Protein AF-A0AAD7W8L2-F1 (afdb_monomer)

Radius of gyration: 29.39 Å; Cα contacts (8 Å, |Δi|>4): 279; chains: 1; bounding box: 70×69×74 Å

InterPro domains:
  IPR029526 PiggyBac transposable element-derived protein [PF13843] (1-171)

Nearest PDB structures (foldseek):
  6x68-assembly1_C  TM=8.512E-01  e=1.683E-15  Trichoplusia ni

Mean predicted aligned error: 17.47 Å

Foldseek 3Di:
DDDDPADPPVRDGDPLPLLVVVCVVCPPPACEEAEDEQVNDDPVSQVVCVVRNYKYKYWHDPPPPPDDVVLVDQVPDDALDKDWDDDPQKIKIWHHPDRVDITIMIISVDHDQAFDPDPSRHTPSVVVSVVPVCPVVVLVVVLVVDFPDDDDPDVVVVVVSVCVSNVLVVVVVVVCVVCVVPPVPDPPSSVVSVVVVVCVVCLVVLLPDPDADPDPVRNVVSCVSNPDDDPPDPPDPDDDDDDDDDDDDDDDDDPPCPVVVVDDPPDDDDPDDPVVVVVVCCVPVPDPCPVPDDDDPVVDDDPDDDPDDDDPDQDDLVRLLVVLVPDDQPPQDDPVRDTSCCVNVPVVVSVVVSVVSVVVD

Structure (mmCIF, N/CA/C/O backbone):
data_AF-A0AAD7W8L2-F1
#
_entry.id   AF-A0AAD7W8L2-F1
#
loop_
_atom_site.group_PDB
_atom_site.id
_atom_site.type_symbol
_atom_site.label_atom_id
_atom_site.label_alt_id
_atom_site.label_comp_id
_atom_site.label_asym_id
_atom_site.label_entity_id
_atom_site.label_seq_id
_atom_site.pdbx_PDB_ins_code
_atom_site.Cartn_x
_atom_site.Cartn_y
_atom_site.Cartn_z
_atom_site.occupancy
_atom_site.B_iso_or_equiv
_atom_site.auth_seq_id
_atom_site.auth_comp_id
_atom_site.auth_asym_id
_atom_site.auth_atom_id
_atom_site.pdbx_PDB_model_num
ATOM 1 N N . MET A 1 1 ? -4.241 3.412 -12.840 1.00 67.12 1 MET A N 1
ATOM 2 C CA . MET A 1 1 ? -3.432 4.119 -11.816 1.00 67.12 1 MET A CA 1
ATOM 3 C C . MET A 1 1 ? -3.965 5.536 -11.702 1.00 67.12 1 MET A C 1
ATOM 5 O O . MET A 1 1 ? -3.971 6.228 -12.710 1.00 67.12 1 MET A O 1
ATOM 9 N N . GLN A 1 2 ? -4.425 5.957 -10.523 1.00 80.19 2 GLN A N 1
ATOM 10 C CA . GLN A 1 2 ? -4.861 7.337 -10.293 1.00 80.19 2 GLN A CA 1
ATOM 11 C C . GLN A 1 2 ? -3.704 8.140 -9.683 1.00 80.19 2 GLN A C 1
ATOM 13 O O . GLN A 1 2 ? -3.167 7.761 -8.644 1.00 80.19 2 GLN A O 1
ATOM 18 N N . VAL A 1 3 ? -3.283 9.222 -10.343 1.00 84.88 3 VAL A N 1
ATOM 19 C CA . VAL A 1 3 ? -2.187 10.081 -9.870 1.00 84.88 3 VAL A CA 1
ATOM 20 C C . VAL A 1 3 ? -2.769 11.189 -9.000 1.00 84.88 3 VAL A C 1
ATOM 22 O O . VAL A 1 3 ? -3.658 11.917 -9.434 1.00 84.88 3 VAL A O 1
ATOM 25 N N . TYR A 1 4 ? -2.257 11.342 -7.779 1.00 85.44 4 TYR A N 1
ATOM 26 C CA . TYR A 1 4 ? -2.614 12.482 -6.941 1.00 85.44 4 TYR A CA 1
ATOM 27 C C . TYR A 1 4 ? -1.916 13.750 -7.450 1.00 85.44 4 TYR A C 1
ATOM 29 O O . TYR A 1 4 ? -0.696 13.874 -7.355 1.00 85.44 4 TYR A O 1
ATOM 37 N N . THR A 1 5 ? -2.695 14.692 -7.980 1.00 83.88 5 THR A N 1
ATOM 38 C CA . THR A 1 5 ? -2.210 15.950 -8.576 1.00 83.88 5 THR A CA 1
ATOM 39 C C . THR A 1 5 ? -2.208 17.132 -7.602 1.00 83.88 5 THR A C 1
ATOM 41 O O . THR A 1 5 ? -1.835 18.244 -7.969 1.00 83.88 5 THR A O 1
ATOM 44 N N . GLY A 1 6 ? -2.583 16.915 -6.338 1.00 82.38 6 GLY A N 1
ATOM 45 C CA . GLY A 1 6 ? -2.687 17.982 -5.349 1.00 82.38 6 GLY A CA 1
ATOM 46 C C . GLY A 1 6 ? -4.067 18.629 -5.362 1.00 82.38 6 GLY A C 1
ATOM 47 O O . GLY A 1 6 ? -5.047 18.004 -4.963 1.00 82.38 6 GLY A O 1
ATOM 48 N N . LYS A 1 7 ? -4.139 19.905 -5.756 1.00 77.25 7 LYS A N 1
ATOM 49 C CA . LYS A 1 7 ? -5.403 20.648 -5.759 1.00 77.25 7 LYS A CA 1
ATOM 50 C C . LYS A 1 7 ? -6.171 20.394 -7.062 1.00 77.25 7 LYS A C 1
ATOM 52 O O . LYS A 1 7 ? -5.569 20.544 -8.125 1.00 77.25 7 LYS A O 1
ATOM 57 N N . PRO A 1 8 ? -7.472 20.066 -6.998 1.00 69.00 8 PRO A N 1
ATOM 58 C CA . PRO A 1 8 ? -8.317 20.031 -8.183 1.00 69.00 8 PRO A CA 1
ATOM 59 C C . PRO A 1 8 ? -8.395 21.416 -8.838 1.00 69.00 8 PRO A C 1
ATOM 61 O O . PRO A 1 8 ? -8.180 22.443 -8.187 1.00 69.00 8 PRO A O 1
ATOM 64 N N . THR A 1 9 ? -8.741 21.445 -10.126 1.00 64.19 9 THR A N 1
ATOM 65 C CA . THR A 1 9 ? -8.853 22.665 -10.946 1.00 64.19 9 THR A CA 1
ATOM 66 C C . THR A 1 9 ? -9.815 23.699 -10.344 1.00 64.19 9 THR A C 1
ATOM 68 O O . THR A 1 9 ? -9.655 24.894 -10.560 1.00 64.19 9 THR A O 1
ATOM 71 N N . SER A 1 10 ? -10.761 23.253 -9.511 1.00 69.19 10 SER A N 1
ATOM 72 C CA . SER A 1 10 ? -11.701 24.080 -8.743 1.00 69.19 10 SER A CA 1
ATOM 73 C C . SER A 1 10 ? -11.085 24.824 -7.541 1.00 69.19 10 SER A C 1
ATOM 75 O O . SER A 1 10 ? -11.791 25.535 -6.832 1.00 69.19 10 SER A O 1
ATOM 77 N N . GLY A 1 11 ? -9.780 24.684 -7.275 1.00 64.12 11 GLY A N 1
ATOM 78 C CA . GLY A 1 11 ? -9.010 25.538 -6.355 1.00 64.12 11 GLY A CA 1
ATOM 79 C C . GLY A 1 11 ? -9.118 25.219 -4.854 1.00 64.12 11 GLY A C 1
ATOM 80 O O . GLY A 1 11 ? -8.265 25.664 -4.074 1.00 64.12 11 GLY A O 1
ATOM 81 N N . GLY A 1 12 ? -10.102 24.418 -4.432 1.00 69.88 12 GLY A N 1
ATOM 82 C CA . GLY A 1 12 ? -10.307 24.007 -3.036 1.00 69.88 12 GLY A CA 1
ATOM 83 C C . GLY A 1 12 ? -9.623 22.678 -2.663 1.00 69.88 12 GLY A C 1
ATOM 84 O O . GLY A 1 12 ? -9.423 21.833 -3.532 1.00 69.88 12 GLY A O 1
ATOM 85 N N . PRO A 1 13 ? -9.261 22.443 -1.384 1.00 68.75 13 PRO A N 1
ATOM 86 C CA . PRO A 1 13 ? -8.868 21.115 -0.913 1.00 68.75 13 PRO A CA 1
ATOM 87 C C . PRO A 1 13 ? -10.013 20.115 -1.109 1.00 68.75 13 PRO A C 1
ATOM 89 O O . PRO A 1 13 ? -11.148 20.392 -0.721 1.00 68.75 13 PRO A O 1
ATOM 92 N N . GLU A 1 14 ? -9.711 18.949 -1.673 1.00 76.06 14 GLU A N 1
ATOM 93 C CA . GLU A 1 14 ? -10.697 17.884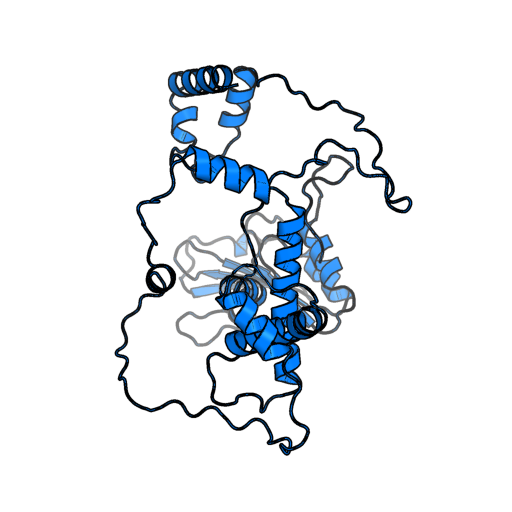 -1.847 1.00 76.06 14 GLU A CA 1
ATOM 94 C C . GLU A 1 14 ? -11.157 17.355 -0.477 1.00 76.06 14 GLU A C 1
ATOM 96 O O . GLU A 1 14 ? -10.354 16.870 0.326 1.00 76.06 14 GLU A O 1
ATOM 101 N N . LYS A 1 15 ? -12.460 17.455 -0.196 1.00 78.12 15 LYS A N 1
ATOM 102 C CA . LYS A 1 15 ? -13.071 16.834 0.986 1.00 78.12 15 LYS A CA 1
ATOM 103 C C . LYS A 1 15 ? -13.321 15.353 0.701 1.00 78.12 15 LYS A C 1
ATOM 105 O O . LYS A 1 15 ? -13.676 14.993 -0.412 1.00 78.12 15 LYS A O 1
ATOM 110 N N . ASN A 1 16 ? -13.148 14.502 1.712 1.00 81.50 16 ASN A N 1
ATOM 111 C CA . ASN A 1 16 ? -13.397 13.054 1.627 1.00 81.50 16 ASN A CA 1
ATOM 112 C C . ASN A 1 16 ? -12.582 12.305 0.555 1.00 81.50 16 ASN A C 1
ATOM 114 O O . ASN A 1 16 ? -12.963 11.214 0.135 1.00 81.50 16 ASN A O 1
ATOM 118 N N . GLN A 1 17 ? -11.411 12.835 0.184 1.00 86.88 17 GLN A N 1
ATOM 119 C CA . GLN A 1 17 ? -10.511 12.212 -0.789 1.00 86.88 17 GLN A CA 1
ATOM 120 C C . GLN A 1 17 ? -10.228 10.732 -0.485 1.00 86.88 17 GLN A C 1
ATOM 122 O O . GLN A 1 17 ? -10.271 9.901 -1.386 1.00 86.88 17 GLN A O 1
ATOM 127 N N . GLY A 1 18 ? -9.944 10.393 0.779 1.00 89.62 18 GLY A N 1
ATOM 128 C CA . GLY A 1 18 ? -9.641 9.015 1.171 1.00 89.62 18 GLY A CA 1
ATOM 129 C C . GLY A 1 18 ? -10.778 8.046 0.835 1.00 89.62 18 GLY A C 1
ATOM 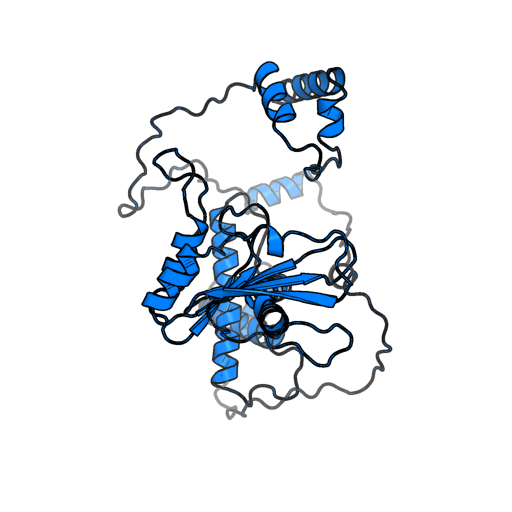130 O O . GLY A 1 18 ? -10.532 6.982 0.280 1.00 89.62 18 GLY A O 1
ATOM 131 N N . MET A 1 19 ? -12.023 8.451 1.091 1.00 92.12 19 MET A N 1
ATOM 132 C CA . MET A 1 19 ? -13.203 7.648 0.783 1.00 92.12 19 MET A CA 1
ATOM 133 C C . MET A 1 19 ? -13.402 7.491 -0.725 1.00 92.12 19 MET A C 1
ATOM 135 O O . MET A 1 19 ? -13.550 6.364 -1.187 1.00 92.12 19 MET A O 1
ATOM 139 N N . ARG A 1 20 ? -13.356 8.590 -1.496 1.00 92.75 20 ARG A N 1
ATOM 140 C CA . ARG A 1 20 ? -13.491 8.527 -2.961 1.00 92.75 20 ARG A CA 1
ATOM 141 C C . ARG A 1 20 ? -12.449 7.589 -3.564 1.00 92.75 20 ARG A C 1
ATOM 143 O O . ARG A 1 20 ? -12.805 6.683 -4.302 1.00 92.75 20 ARG A O 1
ATOM 150 N N . VAL A 1 21 ? -11.175 7.767 -3.204 1.00 93.19 21 VAL A N 1
ATOM 151 C CA . VAL A 1 21 ? -10.085 6.934 -3.730 1.00 93.19 21 VAL A CA 1
ATOM 152 C C . VAL A 1 21 ? -10.334 5.456 -3.445 1.00 93.19 21 VAL A C 1
ATOM 154 O O . VAL A 1 21 ? -10.161 4.647 -4.348 1.00 93.19 21 VAL A O 1
ATOM 157 N N . VAL A 1 22 ? -10.762 5.087 -2.231 1.00 95.12 22 VAL A N 1
ATOM 158 C CA . VAL A 1 22 ? -11.052 3.678 -1.918 1.00 95.12 22 VAL A CA 1
ATOM 159 C C . VAL A 1 22 ? -12.234 3.154 -2.735 1.00 95.12 22 VAL A C 1
ATOM 161 O O . VAL A 1 22 ? -12.167 2.036 -3.236 1.00 95.12 22 VAL A O 1
ATOM 164 N N . LEU A 1 23 ? -13.296 3.939 -2.912 1.00 95.06 23 LEU A N 1
ATOM 165 C CA . LEU A 1 23 ? -14.445 3.532 -3.726 1.00 95.06 23 LEU A CA 1
ATOM 166 C C . LEU A 1 23 ? -14.088 3.364 -5.209 1.00 95.06 23 LEU A C 1
ATOM 168 O O . LEU A 1 23 ? -14.610 2.446 -5.836 1.00 95.06 23 LEU A O 1
ATOM 172 N N . ASP A 1 24 ? -13.198 4.198 -5.743 1.00 94.19 24 ASP A N 1
ATOM 173 C CA . ASP A 1 24 ? -12.739 4.109 -7.132 1.00 94.19 24 ASP A CA 1
ATOM 174 C C . ASP A 1 24 ? -11.834 2.879 -7.331 1.00 94.19 24 ASP A C 1
ATOM 176 O O . ASP A 1 24 ? -12.034 2.089 -8.247 1.00 94.19 24 ASP A O 1
ATOM 180 N N . VAL A 1 25 ? -10.852 2.649 -6.446 1.00 93.75 25 VAL A N 1
ATOM 181 C CA . VAL A 1 25 ? -9.925 1.502 -6.588 1.00 93.75 25 VAL A CA 1
ATOM 182 C C . VAL A 1 25 ? -10.569 0.149 -6.274 1.00 93.75 25 VAL A C 1
ATOM 184 O O . VAL A 1 25 ? -9.983 -0.884 -6.588 1.00 93.75 25 VAL A O 1
ATOM 187 N N . THR A 1 26 ? -11.742 0.145 -5.639 1.00 95.19 26 THR A N 1
ATOM 188 C CA . THR A 1 26 ? -12.523 -1.070 -5.342 1.00 95.19 26 THR A CA 1
ATOM 189 C C . THR A 1 26 ? -13.681 -1.282 -6.313 1.00 95.19 26 THR A C 1
ATOM 191 O O . THR A 1 26 ? -14.468 -2.215 -6.141 1.00 95.19 26 THR A O 1
ATOM 194 N N . GLU A 1 27 ? -13.808 -0.435 -7.334 1.00 94.50 27 GLU A N 1
ATOM 195 C CA . GLU A 1 27 ? -14.825 -0.581 -8.366 1.00 94.50 27 GLU A CA 1
ATOM 196 C C . GLU A 1 27 ? -14.706 -1.946 -9.068 1.00 94.50 27 GLU A C 1
ATOM 198 O O . GLU A 1 27 ? -13.617 -2.416 -9.393 1.00 94.50 27 GLU A O 1
ATOM 203 N N . GLY A 1 28 ? -15.844 -2.623 -9.249 1.00 92.69 28 GLY A N 1
ATOM 204 C CA . GLY A 1 28 ? -15.912 -3.957 -9.854 1.00 92.69 28 GLY A CA 1
ATOM 205 C C . GLY A 1 28 ? -15.571 -5.132 -8.925 1.00 92.69 28 GLY A C 1
ATOM 206 O O . GLY A 1 28 ? -15.877 -6.271 -9.276 1.00 92.69 28 GLY A O 1
ATOM 207 N N . LEU A 1 29 ? -15.015 -4.899 -7.731 1.00 93.25 29 LEU A N 1
ATOM 208 C CA . LEU A 1 29 ? -14.735 -5.968 -6.763 1.00 93.25 29 LEU A CA 1
ATOM 209 C C . LEU A 1 29 ? -15.999 -6.376 -5.988 1.00 93.25 29 LEU A C 1
ATOM 211 O O . LEU A 1 29 ? -16.864 -5.550 -5.700 1.00 93.25 29 LEU A O 1
ATOM 215 N N . ARG A 1 30 ? -16.112 -7.662 -5.630 1.00 91.44 30 ARG A N 1
ATOM 216 C CA . ARG A 1 30 ? -17.208 -8.215 -4.805 1.00 91.44 30 ARG A CA 1
ATOM 217 C C . ARG A 1 30 ? -16.690 -9.336 -3.912 1.00 91.44 30 ARG A C 1
ATOM 219 O O . ARG A 1 30 ? -15.877 -10.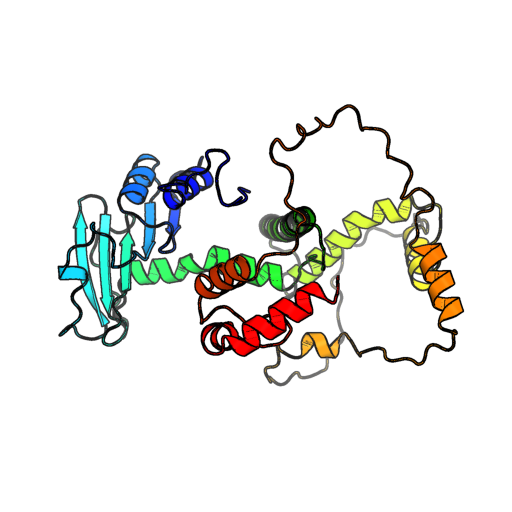130 -4.369 1.00 91.44 30 ARG A O 1
ATOM 226 N N . GLY A 1 31 ? -17.147 -9.420 -2.664 1.00 91.56 31 GLY A N 1
ATOM 227 C CA . GLY A 1 31 ? -16.773 -10.503 -1.741 1.00 91.56 31 GLY A CA 1
ATOM 228 C C . GLY A 1 31 ? -15.333 -10.433 -1.220 1.00 91.56 31 GLY A C 1
ATOM 229 O O . GLY A 1 31 ? -14.790 -11.444 -0.796 1.00 91.56 31 GLY A O 1
ATOM 230 N N . HIS A 1 32 ? -14.702 -9.259 -1.281 1.00 95.12 32 HIS A N 1
ATOM 231 C CA . HIS A 1 32 ? -13.332 -9.043 -0.809 1.00 95.12 32 HIS A CA 1
ATOM 232 C C . HIS A 1 32 ? -13.325 -8.225 0.490 1.00 95.12 32 HIS A C 1
ATOM 234 O O . HIS A 1 32 ? -14.255 -7.462 0.756 1.00 95.12 32 HIS A O 1
ATOM 240 N N . ASN A 1 33 ? -12.244 -8.344 1.262 1.00 96.44 33 ASN A N 1
ATOM 241 C CA . ASN A 1 33 ? -11.944 -7.462 2.388 1.00 96.44 33 ASN A CA 1
ATOM 242 C C . ASN A 1 33 ? -10.852 -6.457 1.997 1.00 96.44 33 ASN A C 1
ATOM 244 O O . ASN A 1 33 ? -9.850 -6.825 1.382 1.00 96.44 33 ASN A O 1
ATOM 248 N N . VAL A 1 34 ? -11.013 -5.199 2.398 1.00 96.62 34 VAL A N 1
ATOM 249 C CA . VAL A 1 34 ? -10.059 -4.120 2.126 1.00 96.62 34 VAL A CA 1
ATOM 250 C C . VAL A 1 34 ? -9.362 -3.717 3.419 1.00 96.62 34 VAL A C 1
ATOM 252 O O . VAL A 1 34 ? -9.999 -3.330 4.396 1.00 96.62 34 VAL A O 1
ATOM 255 N N . THR A 1 35 ? -8.029 -3.773 3.425 1.00 97.56 35 THR A N 1
ATOM 256 C CA . THR A 1 35 ? -7.229 -3.298 4.561 1.00 97.56 35 THR A CA 1
ATOM 257 C C . THR A 1 35 ? -6.760 -1.864 4.328 1.00 97.56 35 THR A C 1
ATOM 259 O O . THR A 1 35 ? -6.022 -1.600 3.380 1.00 97.56 35 THR A O 1
ATOM 262 N N . CYS A 1 36 ? -7.166 -0.944 5.202 1.00 95.44 36 CYS A N 1
ATOM 263 C CA . CYS A 1 36 ? -6.935 0.494 5.067 1.00 95.44 36 CYS A CA 1
ATOM 264 C C . CYS A 1 36 ? -6.014 1.047 6.164 1.00 95.44 36 CYS A C 1
ATOM 266 O O . CYS A 1 36 ? -6.128 0.699 7.342 1.00 95.44 36 CYS A O 1
ATOM 268 N N . ASP A 1 37 ? -5.144 1.990 5.798 1.00 93.81 37 ASP A N 1
ATOM 269 C CA . ASP A 1 37 ? -4.468 2.844 6.781 1.00 93.81 37 ASP A CA 1
ATOM 270 C C . ASP A 1 37 ? -5.394 3.982 7.259 1.00 93.81 37 ASP A C 1
ATOM 272 O O . ASP A 1 37 ? -6.383 4.337 6.615 1.00 93.81 37 ASP A O 1
ATOM 276 N N . ASN A 1 38 ? -5.025 4.611 8.371 1.00 93.31 38 ASN A N 1
ATOM 277 C CA . ASN A 1 38 ? -5.756 5.662 9.075 1.00 93.31 38 ASN A CA 1
ATOM 278 C C . ASN A 1 38 ? -6.190 6.871 8.237 1.00 93.31 38 ASN A C 1
ATOM 280 O O . ASN A 1 38 ? -7.077 7.610 8.663 1.00 93.31 38 ASN A O 1
ATOM 284 N N . PHE A 1 39 ? -5.534 7.135 7.104 1.00 91.12 39 PHE A N 1
ATOM 285 C CA . PHE A 1 39 ? -5.925 8.222 6.210 1.00 91.12 39 PHE A CA 1
ATOM 286 C C . PHE A 1 39 ? -7.228 7.903 5.466 1.00 91.12 39 PHE A C 1
ATOM 288 O O . PHE A 1 39 ? -8.005 8.812 5.182 1.00 91.12 39 PHE A O 1
ATOM 295 N N . PHE A 1 40 ? -7.466 6.624 5.182 1.00 93.75 40 PHE A N 1
ATOM 296 C CA . PHE A 1 40 ? -8.599 6.153 4.393 1.00 93.75 40 PHE A CA 1
ATOM 297 C C . PHE A 1 40 ? -9.766 5.692 5.269 1.00 93.75 40 PHE A C 1
ATOM 299 O O . PHE A 1 40 ? -10.916 5.859 4.884 1.00 93.75 40 PHE A O 1
ATOM 306 N N . THR A 1 41 ? -9.491 5.153 6.459 1.00 94.88 41 THR A N 1
ATOM 307 C CA . THR A 1 41 ? -10.519 4.558 7.322 1.00 94.88 41 THR A CA 1
ATOM 308 C C . THR A 1 41 ? -11.507 5.591 7.891 1.00 94.88 41 THR A C 1
ATOM 310 O O . THR A 1 41 ? -11.125 6.518 8.616 1.00 94.88 41 THR A O 1
ATOM 313 N N . SER A 1 42 ? -12.801 5.382 7.641 1.00 94.12 42 SER A N 1
ATOM 314 C CA . SER A 1 42 ? -13.929 6.053 8.306 1.00 94.12 42 SER A CA 1
ATOM 315 C C . SER A 1 42 ? -15.113 5.095 8.455 1.00 94.12 42 SER A C 1
ATOM 317 O O . SER A 1 42 ? -15.186 4.098 7.732 1.00 94.12 42 SER A O 1
ATOM 319 N N . TYR A 1 43 ? -16.047 5.388 9.368 1.00 94.00 43 TYR A N 1
ATOM 320 C CA . TYR A 1 43 ? -17.273 4.595 9.492 1.00 94.00 43 TYR A CA 1
ATOM 321 C C . TYR A 1 43 ? -18.098 4.646 8.203 1.00 94.00 43 TYR A C 1
ATOM 323 O O . TYR A 1 43 ? -18.486 3.607 7.674 1.00 94.00 43 TYR A O 1
ATOM 331 N N . GLU A 1 44 ? -18.280 5.847 7.645 1.00 93.94 44 GLU A N 1
ATOM 332 C CA . GLU A 1 44 ? -19.027 6.064 6.402 1.00 93.94 44 GLU A CA 1
ATOM 333 C C . GLU A 1 44 ? -18.476 5.232 5.233 1.00 93.94 44 GLU A C 1
ATOM 335 O O . GLU A 1 44 ? -19.245 4.593 4.515 1.00 93.94 44 GLU A O 1
ATOM 340 N N . LEU A 1 45 ? -17.147 5.173 5.071 1.00 95.69 45 LEU A N 1
ATOM 341 C CA . LEU A 1 45 ? -16.523 4.342 4.041 1.00 95.69 45 LEU A CA 1
ATOM 342 C C . LEU A 1 45 ? -16.855 2.859 4.250 1.00 95.69 45 LEU A C 1
ATOM 344 O O . LEU A 1 45 ? -17.209 2.178 3.290 1.00 95.69 45 LEU A O 1
ATOM 348 N N . GLY A 1 46 ? -16.789 2.367 5.491 1.00 96.06 46 GLY A N 1
ATOM 349 C CA . GLY A 1 46 ? -17.154 0.987 5.819 1.00 96.06 46 GLY A CA 1
ATOM 350 C C . GLY A 1 46 ? -18.589 0.651 5.410 1.00 96.06 46 GLY A C 1
ATOM 351 O O . GLY A 1 46 ? -18.821 -0.372 4.770 1.00 96.06 46 GLY A O 1
ATOM 352 N N . GLN A 1 47 ? -19.538 1.548 5.687 1.00 96.50 47 GLN A N 1
ATOM 353 C CA . GLN A 1 47 ? -20.945 1.372 5.310 1.00 96.50 47 GLN A CA 1
ATOM 354 C C . GLN A 1 47 ? -21.150 1.363 3.787 1.00 96.50 47 GLN A C 1
ATOM 356 O O . GLN A 1 47 ? -21.927 0.570 3.258 1.00 96.50 47 GLN A O 1
ATOM 361 N N . GLN A 1 48 ? -20.436 2.218 3.054 1.00 96.38 48 GLN A N 1
ATOM 362 C CA . GLN A 1 48 ? -20.527 2.266 1.590 1.00 96.38 48 GLN A CA 1
ATOM 363 C C . GLN A 1 48 ? -19.898 1.035 0.926 1.00 96.38 48 GLN A C 1
ATOM 365 O O . GLN A 1 48 ? -20.420 0.546 -0.075 1.00 96.38 48 GLN A O 1
ATOM 370 N N . LEU A 1 49 ? -18.823 0.490 1.500 1.00 97.38 49 LEU A N 1
ATOM 371 C CA . LEU A 1 49 ? -18.229 -0.767 1.042 1.00 97.38 49 LEU A CA 1
ATOM 372 C C . LEU A 1 49 ? -19.151 -1.964 1.312 1.00 97.38 49 LEU A C 1
ATOM 374 O O . LEU A 1 49 ? -19.316 -2.804 0.427 1.00 97.38 49 LEU A O 1
ATOM 378 N N . LEU A 1 50 ? -19.843 -1.999 2.456 1.00 96.44 50 LEU A N 1
ATOM 379 C CA . LEU A 1 50 ? -20.818 -3.055 2.756 1.00 96.44 50 LEU A CA 1
ATOM 380 C C . LEU A 1 50 ? -21.953 -3.113 1.726 1.00 96.44 50 LEU A C 1
ATOM 382 O O . LEU A 1 50 ? -22.310 -4.201 1.276 1.00 96.44 50 LEU A O 1
ATOM 386 N N . LYS A 1 51 ? -22.453 -1.959 1.257 1.00 95.44 51 LYS A N 1
ATOM 387 C CA . LYS A 1 51 ? -23.435 -1.896 0.152 1.00 95.44 51 LYS A CA 1
ATOM 388 C C . LYS A 1 51 ? -22.924 -2.553 -1.136 1.00 95.44 51 LYS A C 1
ATOM 390 O O . LYS A 1 51 ? -23.717 -3.043 -1.935 1.00 95.44 51 LYS A O 1
ATOM 395 N N . ARG A 1 52 ? -21.603 -2.595 -1.334 1.00 95.50 52 ARG A N 1
ATOM 396 C CA . ARG A 1 52 ? -20.928 -3.247 -2.469 1.00 95.50 52 ARG A CA 1
ATOM 397 C C . ARG A 1 52 ? -20.515 -4.696 -2.177 1.00 95.50 52 ARG A C 1
ATOM 399 O O . ARG A 1 52 ? -19.825 -5.299 -2.994 1.00 95.50 52 ARG A O 1
ATOM 406 N N . LYS A 1 53 ? -20.937 -5.273 -1.043 1.00 95.81 53 LYS A N 1
ATOM 407 C CA . LYS A 1 53 ? -20.499 -6.593 -0.550 1.00 95.81 53 LYS A CA 1
ATOM 408 C C . LYS A 1 53 ? -18.975 -6.672 -0.382 1.00 95.81 53 LYS A C 1
ATOM 410 O O . LYS A 1 53 ? -18.357 -7.681 -0.719 1.00 95.81 53 LYS A O 1
ATOM 415 N N . ILE A 1 54 ? -18.375 -5.582 0.093 1.00 97.62 54 ILE A N 1
ATOM 416 C CA . ILE A 1 54 ? -16.955 -5.473 0.427 1.00 97.62 54 ILE A CA 1
ATOM 417 C C . ILE A 1 54 ? -16.850 -5.146 1.915 1.00 97.62 54 ILE A C 1
ATOM 419 O O . ILE A 1 54 ? -17.519 -4.241 2.412 1.00 97.62 54 ILE A O 1
ATOM 423 N N . THR A 1 55 ? -16.005 -5.873 2.634 1.00 97.69 55 THR A N 1
ATOM 424 C CA . THR A 1 55 ? -15.704 -5.575 4.037 1.00 97.69 55 THR A CA 1
ATOM 425 C C . THR A 1 55 ? -14.429 -4.747 4.146 1.00 97.69 55 THR A C 1
ATOM 427 O O . THR A 1 55 ? -13.658 -4.618 3.193 1.00 97.69 55 THR A O 1
ATOM 430 N N . MET A 1 56 ? -14.219 -4.117 5.298 1.00 97.62 56 MET A N 1
ATOM 431 C CA . MET A 1 56 ? -13.045 -3.294 5.554 1.00 97.62 56 MET A CA 1
ATOM 432 C C . MET A 1 56 ? -12.476 -3.577 6.941 1.00 97.62 56 MET A C 1
ATOM 434 O O . MET A 1 56 ? -13.216 -3.793 7.902 1.00 97.62 56 MET A O 1
ATOM 438 N N . VAL A 1 57 ? -11.153 -3.500 7.057 1.00 98.12 57 VAL A N 1
ATOM 439 C CA . VAL A 1 57 ? -10.419 -3.442 8.325 1.00 98.12 57 VAL A CA 1
ATOM 440 C C . VAL A 1 57 ? -9.418 -2.299 8.234 1.00 98.12 57 VAL A C 1
ATOM 442 O O . VAL A 1 57 ? -8.660 -2.210 7.272 1.00 98.12 57 VAL A O 1
ATOM 445 N N . GLY A 1 58 ? -9.354 -1.420 9.226 1.00 97.50 58 GLY A N 1
ATOM 446 C CA . GLY A 1 58 ? -8.359 -0.355 9.194 1.00 97.50 58 GLY A CA 1
ATOM 447 C C . GLY A 1 58 ? -8.129 0.323 10.525 1.00 97.50 58 GLY A C 1
ATOM 448 O O . GLY A 1 58 ? -8.959 0.275 11.431 1.00 97.50 58 GLY A O 1
ATOM 449 N N . THR A 1 59 ? -6.980 0.982 10.647 1.00 96.81 59 THR A N 1
ATOM 450 C CA . THR A 1 59 ? -6.697 1.820 11.819 1.00 96.81 59 THR A CA 1
ATOM 451 C C . THR A 1 59 ? -7.527 3.095 11.765 1.00 96.81 59 THR A C 1
ATOM 453 O O . THR A 1 59 ? -7.743 3.645 10.689 1.00 96.81 59 THR A O 1
ATOM 456 N N . VAL A 1 60 ? -7.986 3.590 12.914 1.00 95.38 60 VAL A N 1
ATOM 457 C CA . VAL A 1 60 ? -8.766 4.834 13.010 1.00 95.38 60 VAL A CA 1
ATOM 458 C C . VAL A 1 60 ? -7.980 5.884 13.782 1.00 95.38 60 VAL A C 1
ATOM 460 O O . VAL A 1 60 ? -7.346 5.604 14.804 1.00 95.38 60 VAL A O 1
ATOM 463 N N . ARG A 1 61 ? -8.024 7.133 13.311 1.00 92.88 61 ARG A N 1
ATOM 464 C CA . ARG A 1 61 ? -7.440 8.257 14.049 1.00 92.88 61 ARG A CA 1
ATOM 465 C C . ARG A 1 61 ? -8.279 8.572 15.287 1.00 92.88 61 ARG A C 1
ATOM 467 O O . ARG A 1 61 ? -9.487 8.742 15.198 1.00 92.88 61 ARG A O 1
ATOM 474 N N . LYS A 1 62 ? -7.619 8.743 16.433 1.00 91.50 62 LYS A N 1
ATOM 475 C CA . LYS A 1 62 ? -8.267 8.996 17.737 1.00 91.50 62 LYS A CA 1
ATOM 476 C C . LYS A 1 62 ? -9.087 10.284 17.812 1.00 91.50 62 LYS A C 1
ATOM 478 O O . LYS A 1 62 ? -9.904 10.420 18.705 1.00 91.50 62 LYS A O 1
ATOM 483 N N . ASN A 1 63 ? -8.840 11.235 16.915 1.00 90.00 63 ASN A N 1
ATOM 484 C CA . ASN A 1 63 ? -9.558 12.506 16.858 1.00 90.00 63 ASN A CA 1
ATOM 485 C C . ASN A 1 63 ? -10.852 12.431 16.031 1.00 90.00 63 ASN A C 1
ATOM 487 O O . ASN A 1 63 ? -11.435 13.470 15.731 1.00 90.00 63 ASN A O 1
ATOM 491 N N . LYS A 1 64 ? -11.267 11.235 15.599 1.00 87.62 64 LYS A N 1
ATOM 492 C CA . LYS A 1 64 ? -12.535 11.044 14.902 1.00 87.62 64 LYS A CA 1
ATOM 493 C C . LYS A 1 64 ? -13.697 11.212 15.891 1.00 87.62 64 LYS A C 1
ATOM 495 O O . LYS A 1 64 ? -13.707 10.504 16.895 1.00 87.62 64 LYS A O 1
ATOM 500 N N . PRO A 1 65 ? -14.668 12.103 15.610 1.00 86.00 65 PRO A N 1
ATOM 501 C CA . PRO A 1 65 ? -15.788 12.370 16.519 1.00 86.00 65 PRO A CA 1
ATOM 502 C C . PRO A 1 65 ? -16.716 11.158 16.678 1.00 86.00 65 PRO A C 1
ATOM 504 O O . PRO A 1 65 ? -17.428 11.044 17.663 1.00 86.00 65 PRO A O 1
ATOM 507 N N . GLU A 1 66 ? -16.664 10.239 15.716 1.00 85.81 66 GLU A N 1
ATOM 508 C CA . GLU A 1 66 ? -17.422 8.988 15.658 1.00 85.81 66 GLU A CA 1
ATOM 509 C C . GLU A 1 66 ? -16.994 7.977 16.745 1.00 85.81 66 GLU A C 1
ATOM 511 O O . GLU A 1 66 ? -17.688 6.993 16.979 1.00 85.81 66 GLU A O 1
ATOM 516 N N . LEU A 1 67 ? -15.833 8.175 17.386 1.00 91.75 67 LEU A N 1
ATOM 517 C CA . LEU A 1 67 ? -15.288 7.226 18.356 1.00 91.75 67 LEU A CA 1
ATOM 518 C C . LEU A 1 67 ? -15.839 7.474 19.770 1.00 91.75 67 LEU A C 1
ATOM 520 O O . LEU A 1 67 ? -15.642 8.565 20.312 1.00 91.75 67 LEU A O 1
ATOM 524 N N . PRO A 1 68 ? -16.411 6.450 20.433 1.00 92.62 68 PRO A N 1
ATOM 525 C CA . PRO A 1 68 ? -16.804 6.549 21.833 1.00 92.62 68 PRO A CA 1
ATOM 526 C C . PRO A 1 68 ? -15.613 6.927 22.736 1.00 92.62 68 PRO A C 1
ATOM 528 O O . PRO A 1 68 ? -14.581 6.243 22.696 1.00 92.62 68 PRO A O 1
ATOM 531 N N . PRO A 1 69 ? -15.738 7.940 23.620 1.00 92.38 69 PRO A N 1
ATOM 532 C CA . PRO A 1 69 ? -14.666 8.328 24.543 1.00 92.38 69 PRO A CA 1
ATOM 533 C C . PRO A 1 69 ? -14.160 7.171 25.420 1.00 92.38 69 PRO A C 1
ATOM 535 O O . PRO A 1 69 ? -12.969 7.093 25.729 1.00 92.38 69 PRO A O 1
ATOM 538 N N . ALA A 1 70 ? -15.039 6.216 25.746 1.00 92.00 70 ALA A N 1
ATOM 539 C CA . ALA A 1 70 ? -14.712 5.010 26.506 1.00 92.00 70 ALA A CA 1
ATOM 540 C C . ALA A 1 70 ? -13.643 4.120 25.836 1.00 92.00 70 ALA A C 1
ATOM 542 O O . ALA A 1 70 ? -12.872 3.457 26.540 1.00 92.00 70 ALA A O 1
ATOM 543 N N . LEU A 1 71 ? -13.560 4.132 24.496 1.00 92.75 71 LEU A N 1
ATOM 544 C CA . LEU A 1 71 ? -12.512 3.443 23.733 1.00 92.75 71 LEU A CA 1
ATOM 545 C C . LEU A 1 71 ? -11.196 4.226 23.713 1.00 92.75 71 LEU A C 1
ATOM 547 O O . LEU A 1 71 ? -10.137 3.648 23.485 1.00 92.75 71 LEU A O 1
ATOM 551 N N . LEU A 1 72 ? -11.229 5.540 23.935 1.00 92.00 72 LEU A N 1
ATOM 552 C CA . LEU A 1 72 ? -10.035 6.385 23.919 1.00 92.00 72 LEU A CA 1
ATOM 553 C C . LEU A 1 72 ? -9.340 6.427 25.282 1.00 92.00 72 LEU A C 1
ATOM 555 O O . LEU A 1 72 ? -8.112 6.550 25.329 1.00 92.00 72 LEU A O 1
ATOM 559 N N . ALA A 1 73 ? -10.107 6.273 26.364 1.00 89.50 73 ALA A N 1
ATOM 560 C CA . ALA A 1 73 ? -9.608 6.227 27.732 1.00 89.50 73 ALA A CA 1
ATOM 561 C C . ALA A 1 73 ? -8.540 5.130 27.913 1.00 89.50 73 ALA A C 1
ATOM 563 O O . ALA A 1 73 ? -8.781 3.947 27.655 1.00 89.50 73 ALA A O 1
ATOM 564 N N . SER A 1 74 ? -7.343 5.542 28.348 1.00 86.75 74 SER A N 1
ATOM 565 C CA . SER A 1 74 ? -6.189 4.653 28.561 1.00 86.75 74 SER A CA 1
ATOM 566 C C . SER A 1 74 ? -5.498 4.812 29.913 1.00 86.75 74 SER A C 1
ATOM 568 O O . SER A 1 74 ? -4.625 4.008 30.227 1.00 86.75 74 SER A O 1
ATOM 570 N N . LYS A 1 75 ? -5.827 5.857 30.684 1.00 79.75 75 LYS A N 1
ATOM 571 C CA . LYS A 1 75 ? -5.390 5.959 32.081 1.00 79.75 75 LYS A CA 1
ATOM 572 C C . LYS A 1 75 ? -6.073 4.801 32.821 1.00 79.75 75 LYS A C 1
ATOM 574 O O . LYS A 1 75 ? -7.248 4.575 32.571 1.00 79.75 75 LYS A O 1
ATOM 579 N N . GLU A 1 76 ? -5.315 4.025 33.593 1.00 84.94 76 GLU A N 1
ATOM 580 C CA . GLU A 1 76 ? -5.778 2.850 34.373 1.00 84.94 76 GLU A CA 1
ATOM 581 C C . GLU A 1 76 ? -6.060 1.552 33.599 1.00 84.94 76 GLU A C 1
ATOM 583 O O . GLU A 1 76 ? -6.393 0.541 34.204 1.00 84.94 76 GLU A O 1
ATOM 588 N N . ARG A 1 77 ? -5.863 1.511 32.277 1.00 91.75 77 ARG A N 1
ATOM 589 C CA . ARG A 1 77 ? -5.977 0.245 31.538 1.00 91.75 77 ARG A CA 1
ATOM 590 C C . ARG A 1 77 ? -4.696 -0.576 31.611 1.00 91.75 77 ARG A C 1
ATOM 592 O O . ARG A 1 77 ? -3.609 -0.058 31.345 1.00 91.75 77 ARG A O 1
ATOM 599 N N . GLU A 1 78 ? -4.850 -1.871 31.868 1.00 93.00 78 GLU A N 1
ATOM 600 C CA . GLU A 1 78 ? -3.756 -2.838 31.808 1.00 93.00 78 GLU A CA 1
ATOM 601 C C . GLU A 1 78 ? -3.186 -2.962 30.389 1.00 93.00 78 GLU A C 1
ATOM 603 O O . GLU A 1 78 ? -3.890 -2.803 29.381 1.00 93.00 78 GLU A O 1
ATOM 608 N N . VAL A 1 79 ? -1.885 -3.244 30.306 1.00 95.25 79 VAL A N 1
ATOM 609 C CA . VAL A 1 79 ? -1.228 -3.579 29.038 1.00 95.25 79 VAL A CA 1
ATOM 610 C C . VAL A 1 79 ? -1.822 -4.889 28.517 1.00 95.25 79 VAL A C 1
ATOM 612 O O . VAL A 1 79 ? -2.167 -5.768 29.293 1.00 95.25 79 VAL A O 1
ATOM 615 N N . PHE A 1 80 ? -1.992 -4.980 27.201 1.00 96.25 80 PHE A N 1
ATOM 616 C CA . PHE A 1 80 ? -2.671 -6.071 26.496 1.00 96.25 80 PHE A CA 1
ATOM 617 C C . PHE A 1 80 ? -4.187 -6.177 26.742 1.00 96.25 80 PHE A C 1
ATOM 619 O O . PHE A 1 80 ? -4.842 -7.059 26.193 1.00 96.25 80 PHE A O 1
ATOM 626 N N . SER A 1 81 ? -4.789 -5.226 27.467 1.00 95.25 81 SER A N 1
ATOM 627 C CA . SER A 1 81 ? -6.250 -5.129 27.561 1.00 95.25 81 SER A CA 1
ATOM 628 C C . SER A 1 81 ? -6.884 -4.626 26.260 1.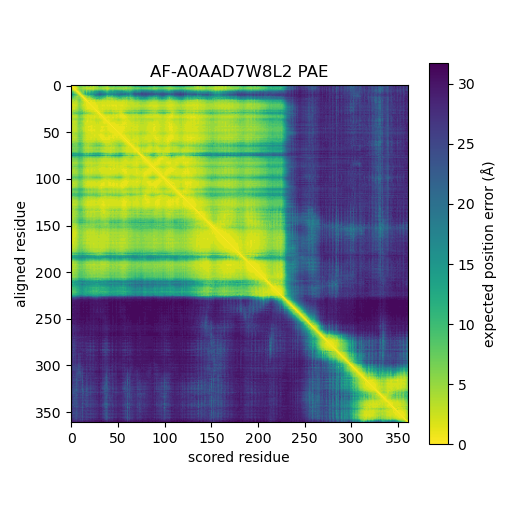00 95.25 81 SER A C 1
ATOM 630 O O . SER A 1 81 ? -6.348 -3.743 25.572 1.00 95.25 81 SER A O 1
ATOM 632 N N . SER A 1 82 ? -8.098 -5.104 25.980 1.00 96.44 82 SER A N 1
ATOM 633 C CA . SER A 1 82 ? -8.915 -4.711 24.827 1.00 96.44 82 SER A CA 1
ATOM 634 C C . SER A 1 82 ? -10.294 -4.219 25.269 1.00 96.44 82 SER A C 1
ATOM 636 O O . SER A 1 82 ? -10.841 -4.693 26.258 1.00 96.44 82 SER A O 1
ATOM 638 N N . LYS A 1 83 ? -10.856 -3.250 24.544 1.00 96.19 83 LYS A N 1
ATOM 639 C CA . LYS A 1 83 ? -12.257 -2.823 24.655 1.00 96.19 83 LYS A CA 1
ATOM 640 C C . LYS A 1 83 ? -12.882 -2.858 23.273 1.00 96.19 83 LYS A C 1
ATOM 642 O O . LYS A 1 83 ? -12.244 -2.403 22.322 1.00 96.19 83 LYS A O 1
ATOM 647 N N . PHE A 1 84 ? -14.113 -3.338 23.190 1.00 97.19 84 PHE A N 1
ATOM 648 C CA . PHE A 1 84 ? -14.855 -3.425 21.941 1.00 97.19 84 PHE A CA 1
ATOM 649 C C . PHE A 1 84 ? -16.094 -2.538 21.992 1.00 97.19 84 PHE A C 1
ATOM 651 O O . PHE A 1 84 ? -16.647 -2.288 23.063 1.00 97.19 84 PHE A O 1
ATOM 658 N N . ALA A 1 85 ? -16.507 -2.041 20.833 1.00 95.88 85 ALA A N 1
ATOM 659 C CA . ALA A 1 85 ? -17.814 -1.432 20.647 1.00 95.88 85 ALA A CA 1
ATOM 660 C C . ALA A 1 85 ? -18.413 -1.959 19.350 1.00 95.88 85 ALA A C 1
ATOM 662 O O . ALA A 1 85 ? -17.705 -2.092 18.350 1.00 95.88 85 ALA A O 1
ATOM 663 N N . PHE A 1 86 ? -19.711 -2.231 19.378 1.00 95.44 86 PHE A N 1
ATOM 664 C CA . PHE A 1 86 ? -20.407 -2.908 18.300 1.00 95.44 86 PHE A CA 1
ATOM 665 C C . PHE A 1 86 ? -21.556 -2.052 17.792 1.00 95.44 86 PHE A C 1
ATOM 667 O O . PHE A 1 86 ? -22.260 -1.383 18.545 1.00 95.44 86 PHE A O 1
ATOM 674 N N . THR A 1 87 ? -21.746 -2.119 16.488 1.00 93.81 87 THR A N 1
ATOM 675 C CA . THR A 1 87 ? -23.011 -1.848 15.813 1.00 93.81 87 THR A CA 1
ATOM 676 C C . THR A 1 87 ? -23.396 -3.131 15.067 1.00 93.81 87 THR A C 1
ATOM 678 O O . THR A 1 87 ? -22.527 -3.987 14.890 1.00 93.81 87 THR A O 1
ATOM 681 N N . PRO A 1 88 ? -24.623 -3.264 14.532 1.00 94.31 88 PRO A N 1
ATOM 682 C CA . PRO A 1 88 ? -25.022 -4.464 13.785 1.00 94.31 88 PRO A CA 1
ATOM 683 C C . PRO A 1 88 ? -24.123 -4.826 12.589 1.00 94.31 88 PRO A C 1
ATOM 685 O O . PRO A 1 88 ? -24.220 -5.921 12.053 1.00 94.31 88 PRO A O 1
ATOM 688 N N . THR A 1 89 ? -23.279 -3.898 12.131 1.00 95.19 89 THR A N 1
ATOM 689 C CA . THR A 1 89 ? -22.478 -4.038 10.903 1.00 95.19 89 THR A CA 1
ATOM 690 C C . THR A 1 89 ? -21.003 -3.683 11.085 1.00 95.19 89 THR A C 1
ATOM 692 O O . THR A 1 89 ? -20.234 -3.699 10.125 1.00 95.19 89 THR A O 1
ATOM 695 N N . THR A 1 90 ? -20.586 -3.238 12.270 1.00 96.56 90 THR A N 1
ATOM 696 C CA . THR A 1 90 ? -19.240 -2.686 12.477 1.00 96.56 90 THR A CA 1
ATOM 697 C C . THR A 1 90 ? -18.788 -2.895 13.905 1.00 96.56 90 THR A C 1
ATOM 699 O O . THR A 1 90 ? -19.493 -2.509 14.837 1.00 96.56 90 THR A O 1
ATOM 702 N N . THR A 1 91 ? -17.566 -3.389 14.041 1.00 97.69 91 THR A N 1
ATOM 703 C CA . THR A 1 91 ? -16.864 -3.587 15.301 1.00 97.69 91 THR A CA 1
ATOM 704 C C . THR A 1 91 ? -15.680 -2.636 15.388 1.00 97.69 91 THR A C 1
ATOM 706 O O . THR A 1 91 ? -14.834 -2.557 14.494 1.00 97.69 91 THR A O 1
ATOM 709 N N . LEU A 1 92 ? -15.604 -1.904 16.492 1.00 97.38 92 LEU A N 1
ATOM 710 C CA . LEU A 1 92 ? -14.442 -1.126 16.890 1.00 97.38 92 LEU A CA 1
ATOM 711 C C . LEU A 1 92 ? -13.685 -1.884 17.969 1.00 97.38 92 LEU A C 1
ATOM 713 O O . LEU A 1 92 ? -14.288 -2.391 18.911 1.00 97.38 92 LEU A O 1
ATOM 717 N N . VAL A 1 93 ? -12.359 -1.876 17.882 1.00 97.50 93 VAL A N 1
ATOM 718 C CA . VAL A 1 93 ? -11.495 -2.398 18.940 1.00 97.50 93 VAL A CA 1
ATOM 719 C C . VAL A 1 93 ? -10.472 -1.358 19.357 1.00 97.50 93 VAL A C 1
ATOM 721 O O . VAL A 1 93 ? -9.809 -0.736 18.528 1.00 97.50 93 VAL A O 1
ATOM 724 N N . SER A 1 94 ? -10.333 -1.179 20.665 1.00 97.25 94 SER A N 1
ATOM 725 C CA . SER A 1 94 ? -9.268 -0.414 21.296 1.00 97.25 94 SER A CA 1
ATOM 726 C C . SER A 1 94 ? -8.370 -1.354 22.085 1.00 97.25 94 SER A C 1
ATOM 728 O O . SER A 1 94 ? -8.777 -1.897 23.111 1.00 97.25 94 SER A O 1
ATOM 730 N N . TYR A 1 95 ? -7.125 -1.485 21.649 1.00 97.25 95 TYR A N 1
ATOM 731 C CA . TYR A 1 95 ? -6.127 -2.373 22.234 1.00 97.25 95 TYR A CA 1
ATOM 732 C C . TYR A 1 95 ? -4.935 -1.581 22.768 1.00 97.25 95 TYR A C 1
ATOM 734 O O . TYR A 1 95 ? -4.491 -0.608 22.147 1.00 97.25 95 TYR A O 1
ATOM 742 N N . LEU A 1 96 ? -4.404 -2.002 23.916 1.00 96.50 96 LEU A N 1
ATOM 743 C CA . LEU A 1 96 ? -3.304 -1.332 24.605 1.00 96.50 96 LEU A CA 1
ATOM 744 C C . LEU A 1 96 ? -1.995 -2.148 24.526 1.00 96.50 96 LEU A C 1
ATOM 746 O O . LEU A 1 96 ? -1.612 -2.784 25.503 1.00 96.50 96 LEU A O 1
ATOM 750 N N . PRO A 1 97 ? -1.242 -2.127 23.407 1.00 94.50 97 PRO A N 1
ATOM 751 C CA . PRO A 1 97 ? 0.007 -2.890 23.291 1.00 94.50 97 PRO A CA 1
ATOM 752 C C . PRO A 1 97 ? 1.092 -2.473 24.290 1.00 94.50 97 PRO A C 1
ATOM 754 O O . PRO A 1 97 ? 1.995 -3.251 24.574 1.00 94.50 97 PRO A O 1
ATOM 757 N N . LYS A 1 98 ? 1.079 -1.215 24.748 1.00 93.88 98 LYS A N 1
ATOM 758 C CA . LYS A 1 98 ? 2.035 -0.659 25.718 1.00 93.88 98 LYS A CA 1
ATOM 759 C C . LYS A 1 98 ? 1.341 0.400 26.571 1.00 93.88 98 LYS A C 1
ATOM 761 O O . LYS A 1 98 ? 0.361 1.007 26.128 1.00 93.88 98 LYS A O 1
ATOM 766 N N . LYS A 1 99 ? 1.901 0.701 27.748 1.00 90.44 99 LYS A N 1
ATOM 767 C CA . LYS A 1 99 ? 1.421 1.788 28.618 1.00 90.44 99 LYS A CA 1
ATOM 768 C C . LYS A 1 99 ? 1.301 3.093 27.821 1.00 90.44 99 LYS A C 1
ATOM 770 O O . LYS A 1 99 ? 2.217 3.472 27.090 1.00 90.44 99 LYS A O 1
ATOM 775 N N . ASN A 1 100 ? 0.151 3.761 27.924 1.00 86.25 100 ASN A N 1
ATOM 776 C CA . ASN A 1 100 ? -0.180 5.001 27.204 1.00 86.25 100 ASN A CA 1
ATOM 777 C C . ASN A 1 100 ? -0.157 4.912 25.661 1.00 86.25 100 ASN A C 1
ATOM 779 O O . ASN A 1 100 ? -0.196 5.938 24.973 1.00 86.25 100 ASN A O 1
ATOM 783 N N . LYS A 1 101 ? -0.117 3.709 25.077 1.00 92.25 101 LYS A N 1
ATOM 784 C CA . LYS A 1 101 ? -0.213 3.494 23.629 1.00 92.25 101 LYS A CA 1
ATOM 785 C C . LYS A 1 101 ? -1.484 2.721 23.323 1.00 92.25 101 LYS A C 1
ATOM 787 O O . LYS A 1 101 ? -1.478 1.505 23.290 1.00 92.25 101 LYS A O 1
ATOM 792 N N . ASN A 1 102 ? -2.560 3.460 23.081 1.00 93.94 102 ASN A N 1
ATOM 793 C CA . ASN A 1 102 ? -3.826 2.913 22.594 1.00 93.94 102 ASN A CA 1
ATOM 794 C C . ASN A 1 102 ? -3.829 2.846 21.057 1.00 93.94 102 ASN A C 1
ATOM 796 O O . ASN A 1 102 ? -3.489 3.848 20.414 1.00 93.94 102 ASN A O 1
ATOM 800 N N . VAL A 1 103 ? -4.209 1.705 20.491 1.00 95.69 103 VAL A N 1
ATOM 801 C CA . VAL A 1 103 ? -4.409 1.469 19.058 1.00 95.69 103 VAL A CA 1
ATOM 802 C C . VAL A 1 103 ? -5.888 1.177 18.827 1.00 95.69 103 VAL A C 1
ATOM 804 O O . VAL A 1 103 ? -6.450 0.313 19.493 1.00 95.69 103 VAL A O 1
ATOM 807 N N . VAL A 1 104 ? -6.507 1.900 17.890 1.00 97.12 104 VAL A N 1
ATOM 808 C CA . VAL A 1 104 ? -7.931 1.758 17.566 1.00 97.12 104 VAL A CA 1
ATOM 809 C C . VAL A 1 104 ? -8.077 1.279 16.129 1.00 97.12 104 VAL A C 1
ATOM 811 O O . VAL A 1 104 ? -7.518 1.900 15.219 1.00 97.12 104 VAL A O 1
ATOM 814 N N . LEU A 1 105 ? -8.807 0.185 15.931 1.00 97.69 105 LEU A N 1
ATOM 815 C CA . LEU A 1 105 ? -9.180 -0.331 14.616 1.00 97.69 105 LEU A CA 1
ATOM 816 C C . LEU A 1 105 ? -10.700 -0.365 14.474 1.00 97.69 105 LEU A C 1
ATOM 818 O O . LEU A 1 105 ? -11.418 -0.563 15.451 1.00 97.69 105 LEU A O 1
ATOM 822 N N . LEU A 1 106 ? -11.152 -0.198 13.237 1.00 97.44 106 LEU A N 1
ATOM 823 C CA . LEU A 1 106 ? -12.525 -0.406 12.800 1.00 97.44 106 LEU A CA 1
ATOM 824 C C . LEU A 1 106 ? -12.547 -1.583 11.837 1.00 97.44 106 LEU A C 1
ATOM 826 O O . LEU A 1 106 ? -11.690 -1.678 10.954 1.00 97.44 106 LEU A O 1
ATOM 830 N N . SER A 1 107 ? -13.537 -2.452 11.995 1.00 98.06 107 SER A N 1
ATOM 831 C CA . SER A 1 107 ? -13.795 -3.549 11.081 1.00 98.06 107 SER A CA 1
ATOM 832 C C . SER A 1 107 ? -15.279 -3.693 10.775 1.00 98.06 107 SER A C 1
ATOM 834 O O . SER A 1 107 ? -16.103 -3.631 11.677 1.00 98.06 107 SER A O 1
ATOM 836 N N . THR A 1 108 ? -15.607 -3.937 9.510 1.00 97.75 108 THR A N 1
ATOM 837 C CA . THR A 1 108 ? -16.924 -4.438 9.078 1.00 97.75 108 THR A CA 1
ATOM 838 C C . THR A 1 108 ? -16.894 -5.926 8.715 1.00 97.75 108 THR A C 1
ATOM 840 O O . THR A 1 108 ? -17.888 -6.468 8.249 1.00 97.75 108 THR A O 1
ATOM 843 N N . LEU A 1 109 ? -15.740 -6.577 8.896 1.00 96.88 109 LEU A N 1
ATOM 844 C CA . LEU A 1 109 ? -15.536 -8.008 8.661 1.00 96.88 109 LEU A CA 1
ATOM 845 C C . LEU A 1 109 ? -15.838 -8.841 9.913 1.00 96.88 109 LEU A C 1
ATOM 847 O O . LEU A 1 109 ? -16.387 -9.927 9.803 1.00 96.88 109 LEU A O 1
ATOM 851 N N . HIS A 1 110 ? -15.460 -8.339 11.088 1.00 97.31 110 HIS A N 1
ATOM 852 C CA . HIS A 1 110 ? -15.547 -9.078 12.346 1.00 97.31 110 HIS A CA 1
ATOM 853 C C . HIS A 1 110 ? -16.791 -8.657 13.128 1.00 97.31 110 HIS A C 1
ATOM 855 O O . HIS A 1 110 ? -17.015 -7.455 13.300 1.00 97.31 110 HIS A O 1
ATOM 861 N N . THR A 1 111 ? -17.558 -9.623 13.634 1.00 93.75 111 THR A N 1
ATOM 862 C CA . THR A 1 111 ? -18.756 -9.385 14.462 1.00 93.75 111 THR A CA 1
ATOM 863 C C . THR A 1 111 ? -18.525 -9.658 15.945 1.00 93.75 111 THR A C 1
ATOM 865 O O . THR A 1 111 ? -19.222 -9.079 16.768 1.00 93.75 111 THR A O 1
ATOM 868 N N . GLU A 1 112 ? -17.509 -10.457 16.282 1.00 93.50 112 GLU A N 1
ATOM 869 C CA . GLU A 1 112 ? -17.260 -10.928 17.647 1.00 93.50 112 GLU A CA 1
ATOM 870 C C . GLU A 1 112 ? -16.042 -10.271 18.317 1.00 93.50 112 GLU A C 1
ATOM 872 O O . GLU A 1 112 ? -15.177 -9.657 17.679 1.00 93.50 112 GLU A O 1
ATOM 877 N N . ALA A 1 113 ? -15.977 -10.417 19.643 1.00 94.94 113 ALA A N 1
ATOM 878 C CA . ALA A 1 113 ? -14.925 -9.894 20.516 1.00 94.94 113 ALA A CA 1
ATOM 879 C C . ALA A 1 113 ? -13.728 -10.853 20.673 1.00 94.94 113 ALA A C 1
ATOM 881 O O . ALA A 1 113 ? -13.180 -10.981 21.770 1.00 94.94 113 ALA A O 1
ATOM 882 N N . ASP A 1 114 ? -13.315 -11.530 19.604 1.00 95.56 114 ASP A N 1
ATOM 883 C CA . ASP A 1 114 ? -12.322 -12.602 19.706 1.00 95.56 114 ASP A CA 1
ATOM 884 C C . ASP A 1 114 ? -10.928 -12.074 20.057 1.00 95.56 114 ASP A C 1
ATOM 886 O O . ASP A 1 114 ? -10.379 -11.166 19.414 1.00 95.56 114 ASP A O 1
ATOM 890 N N . ILE A 1 115 ? -10.330 -12.678 21.082 1.00 96.25 115 ILE A N 1
ATOM 891 C CA . ILE A 1 115 ? -8.991 -12.375 21.585 1.00 96.25 115 ILE A CA 1
ATOM 892 C C . ILE A 1 115 ? -8.164 -13.656 21.531 1.00 96.25 115 ILE A C 1
ATOM 894 O O . ILE A 1 115 ? -8.616 -14.702 21.976 1.00 96.25 115 ILE A O 1
ATOM 898 N N . SER A 1 116 ? -6.940 -13.576 21.008 1.00 95.06 116 SER A N 1
ATOM 899 C CA . SER A 1 116 ? -6.043 -14.732 20.976 1.00 95.06 116 SER A CA 1
ATOM 900 C C . SER A 1 116 ? -5.524 -15.099 22.366 1.00 95.06 116 SER A C 1
ATOM 902 O O . SER A 1 116 ? -5.149 -14.198 23.119 1.00 95.06 116 SER A O 1
ATOM 904 N N . ASP A 1 117 ? -5.296 -16.388 22.609 1.00 93.75 117 ASP A N 1
ATOM 905 C CA . ASP A 1 117 ? -4.665 -16.917 23.834 1.00 93.75 117 ASP A CA 1
ATOM 906 C C . ASP A 1 117 ? -3.149 -16.659 23.934 1.00 93.75 117 ASP A C 1
ATOM 908 O O . ASP A 1 117 ? -2.460 -17.170 24.815 1.00 93.75 117 ASP A O 1
ATOM 912 N N . ARG A 1 118 ? -2.589 -15.867 23.013 1.00 93.44 118 ARG A N 1
ATOM 913 C CA . ARG A 1 118 ? -1.187 -15.438 23.068 1.00 93.44 118 ARG A CA 1
ATOM 914 C C . ARG A 1 118 ? -0.936 -14.565 24.294 1.00 93.44 118 ARG A C 1
ATOM 916 O O . ARG A 1 118 ? -1.824 -13.847 24.745 1.00 93.44 118 ARG A O 1
ATOM 923 N N . GLU A 1 119 ? 0.317 -14.515 24.741 1.00 92.88 119 GLU A N 1
ATOM 924 C CA . GLU A 1 119 ? 0.749 -13.633 25.838 1.00 92.88 119 GLU A CA 1
ATOM 925 C C . GLU A 1 119 ? 0.391 -12.158 25.599 1.00 92.88 119 GLU A C 1
ATOM 927 O O . GLU A 1 119 ? 0.067 -11.427 26.533 1.00 92.88 119 GLU A O 1
ATOM 932 N N . ASP A 1 120 ? 0.412 -11.717 24.336 1.00 94.56 120 ASP A N 1
ATOM 933 C CA . ASP A 1 120 ? 0.055 -10.352 23.958 1.00 94.56 120 ASP A CA 1
ATOM 934 C C . ASP A 1 120 ? -1.458 -10.118 23.828 1.00 94.56 120 ASP A C 1
ATOM 936 O O . ASP A 1 120 ? -1.862 -8.990 23.559 1.00 94.56 120 ASP A O 1
ATOM 940 N N . ARG A 1 121 ? -2.298 -11.148 24.012 1.00 96.19 121 ARG A N 1
ATOM 941 C CA . ARG A 1 121 ? -3.772 -11.081 24.016 1.00 96.19 121 ARG A CA 1
ATOM 942 C C . ARG A 1 121 ? -4.335 -10.202 22.897 1.00 96.19 121 ARG A C 1
ATOM 944 O O . ARG A 1 121 ? -5.236 -9.383 23.101 1.00 96.19 121 ARG A O 1
ATOM 951 N N . LYS A 1 122 ? -3.763 -10.318 21.695 1.00 97.06 122 LYS A N 1
ATOM 952 C CA . LYS A 1 122 ? -4.185 -9.499 20.559 1.00 97.06 122 LYS A CA 1
ATOM 953 C C . LYS A 1 122 ? -5.581 -9.917 20.084 1.00 97.06 122 LYS A C 1
ATOM 955 O O . LYS A 1 122 ? -5.811 -11.097 19.833 1.00 97.06 122 LYS A O 1
ATOM 960 N N . PRO A 1 123 ? -6.489 -8.953 19.872 1.00 97.81 123 PRO A N 1
ATOM 961 C CA . PRO A 1 123 ? -7.747 -9.195 19.178 1.00 97.81 123 PRO A CA 1
ATOM 962 C C . PRO A 1 123 ? -7.536 -9.775 17.779 1.00 97.81 123 PRO A C 1
ATOM 964 O O . PRO A 1 123 ? -6.612 -9.341 17.079 1.00 97.81 123 PRO A O 1
ATOM 967 N N . ALA A 1 124 ? -8.437 -10.655 17.335 1.00 97.50 124 ALA A N 1
ATOM 968 C CA . ALA A 1 124 ? -8.433 -11.220 15.981 1.00 97.50 124 ALA A CA 1
ATOM 969 C C . ALA A 1 124 ? -8.348 -10.119 14.907 1.00 97.50 124 ALA A C 1
ATOM 971 O O . ALA A 1 124 ? -7.470 -10.154 14.048 1.00 97.50 124 ALA A O 1
ATOM 972 N N . ILE A 1 125 ? -9.115 -9.034 15.077 1.00 97.88 125 ILE A N 1
ATOM 973 C CA . ILE A 1 125 ? -9.097 -7.845 14.203 1.00 97.88 125 ILE A CA 1
ATOM 974 C C . ILE A 1 125 ? -7.680 -7.276 14.011 1.00 97.88 125 ILE A C 1
ATOM 976 O O . ILE A 1 125 ? -7.303 -6.840 12.921 1.00 97.88 125 ILE A O 1
ATOM 980 N N . ILE A 1 126 ? -6.876 -7.244 15.079 1.00 97.44 126 ILE A N 1
ATOM 981 C CA . ILE A 1 126 ? -5.507 -6.715 15.034 1.00 97.44 126 ILE A CA 1
ATOM 982 C C . ILE A 1 126 ? -4.556 -7.697 14.361 1.00 97.44 126 ILE A C 1
ATOM 984 O O . ILE A 1 126 ? -3.631 -7.264 13.668 1.00 97.44 126 ILE A O 1
ATOM 988 N N . LEU A 1 127 ? -4.749 -8.997 14.571 1.00 96.81 127 LEU A N 1
ATOM 989 C CA . LEU A 1 127 ? -3.970 -10.028 13.891 1.00 96.81 127 LEU A CA 1
ATOM 990 C C . LEU A 1 127 ? -4.223 -9.967 12.381 1.00 96.81 127 LEU A C 1
ATOM 992 O O . LEU A 1 127 ? -3.265 -9.804 11.623 1.00 96.81 127 LEU A O 1
ATOM 996 N N . ASP A 1 128 ? -5.487 -9.928 11.970 1.00 96.88 128 ASP A N 1
ATOM 997 C CA . ASP A 1 128 ? -5.903 -9.820 10.572 1.00 96.88 128 ASP A CA 1
ATOM 998 C C . ASP A 1 128 ? -5.378 -8.551 9.905 1.00 96.88 128 ASP A C 1
ATOM 1000 O O . ASP A 1 128 ? -4.803 -8.597 8.813 1.00 96.88 128 ASP A O 1
ATOM 1004 N N . TYR A 1 129 ? -5.483 -7.406 10.582 1.00 97.62 129 TYR A N 1
ATOM 1005 C CA . TYR A 1 129 ? -4.889 -6.167 10.089 1.00 97.62 129 TYR A CA 1
ATOM 1006 C C . TYR A 1 129 ? -3.374 -6.299 9.889 1.00 97.62 129 TYR A C 1
ATOM 1008 O O . TYR A 1 129 ? -2.838 -5.865 8.869 1.00 97.62 129 TYR A O 1
ATOM 1016 N N . ASN A 1 130 ? -2.657 -6.902 10.840 1.00 95.75 130 ASN A N 1
ATOM 1017 C CA . ASN A 1 130 ? -1.204 -7.031 10.757 1.00 95.75 130 ASN A CA 1
ATOM 1018 C C . ASN A 1 130 ? -0.741 -7.959 9.632 1.00 95.75 130 ASN A C 1
ATOM 1020 O O . ASN A 1 130 ? 0.283 -7.658 9.013 1.00 95.75 130 ASN A O 1
ATOM 1024 N N . CYS A 1 131 ? -1.488 -9.027 9.349 1.00 94.62 131 CYS A N 1
ATOM 1025 C CA . CYS A 1 131 ? -1.221 -9.930 8.231 1.00 94.62 131 CYS A CA 1
ATOM 1026 C C . CYS A 1 131 ? -1.375 -9.229 6.872 1.00 94.62 131 CYS A C 1
ATOM 1028 O O . CYS A 1 131 ? -0.585 -9.473 5.962 1.00 94.62 131 CYS A O 1
ATOM 1030 N N . ASN A 1 132 ? -2.338 -8.308 6.749 1.00 94.00 132 ASN A N 1
ATOM 1031 C CA . ASN A 1 132 ? -2.728 -7.735 5.458 1.00 94.00 132 ASN A CA 1
ATOM 1032 C C . ASN A 1 132 ? -2.161 -6.331 5.174 1.00 94.00 132 ASN A C 1
ATOM 1034 O O . ASN A 1 132 ? -1.904 -5.990 4.017 1.00 94.00 132 ASN A O 1
ATOM 1038 N N . LYS A 1 133 ? -1.885 -5.513 6.203 1.00 93.06 133 LYS A N 1
ATOM 1039 C CA . LYS A 1 133 ? -1.444 -4.106 6.047 1.00 93.06 133 LYS A CA 1
ATOM 1040 C C . LYS A 1 133 ? -0.157 -3.925 5.235 1.00 93.06 133 LYS A C 1
ATOM 1042 O O . LYS A 1 133 ? 0.132 -2.828 4.773 1.00 93.06 133 LYS A O 1
ATOM 1047 N N . GLY A 1 134 ? 0.649 -4.980 5.105 1.00 90.88 134 GLY A N 1
ATOM 1048 C CA . GLY A 1 134 ? 1.940 -4.939 4.422 1.00 90.88 134 GLY A CA 1
ATOM 1049 C C . GLY A 1 134 ? 1.869 -5.022 2.898 1.00 90.88 134 GLY A C 1
ATOM 1050 O O . GLY A 1 134 ? 2.904 -4.848 2.268 1.00 90.88 134 GLY A O 1
ATOM 1051 N N . GLY A 1 135 ? 0.709 -5.291 2.286 1.00 88.81 135 GLY A N 1
ATOM 1052 C CA . GLY A 1 135 ? 0.614 -5.575 0.845 1.00 88.81 135 GLY A CA 1
ATOM 1053 C C . GLY A 1 135 ? 1.274 -4.514 -0.050 1.00 88.81 135 GLY A C 1
ATOM 1054 O O . GLY A 1 135 ? 2.192 -4.820 -0.814 1.00 88.81 135 GLY A O 1
ATOM 1055 N N . VAL A 1 136 ? 0.864 -3.250 0.095 1.00 87.88 136 VAL A N 1
ATOM 1056 C CA . VAL A 1 136 ? 1.379 -2.132 -0.720 1.00 87.88 136 VAL A CA 1
ATOM 1057 C C . VAL A 1 136 ? 2.836 -1.797 -0.379 1.00 87.88 136 VAL A C 1
ATOM 1059 O O . VAL A 1 136 ? 3.654 -1.590 -1.279 1.00 87.88 136 VAL A O 1
ATOM 1062 N N . ASP A 1 137 ? 3.195 -1.794 0.906 1.00 89.56 137 ASP A N 1
ATOM 1063 C CA . ASP A 1 137 ? 4.562 -1.498 1.355 1.00 89.56 137 ASP A CA 1
ATOM 1064 C C . ASP A 1 137 ? 5.560 -2.564 0.887 1.00 89.56 137 ASP A C 1
ATOM 1066 O O . ASP A 1 137 ? 6.676 -2.244 0.467 1.00 89.56 137 ASP A O 1
ATOM 1070 N N . ASN A 1 138 ? 5.150 -3.834 0.899 1.00 88.19 138 ASN A N 1
ATOM 1071 C CA . ASN A 1 138 ? 5.952 -4.944 0.400 1.00 88.19 138 ASN A CA 1
ATOM 1072 C C . ASN A 1 138 ? 6.172 -4.818 -1.107 1.00 88.19 138 ASN A C 1
ATOM 1074 O O . ASN A 1 138 ? 7.308 -4.966 -1.560 1.00 88.19 138 ASN A O 1
ATOM 1078 N N . LEU A 1 139 ? 5.131 -4.480 -1.876 1.00 87.50 139 LEU A N 1
ATOM 1079 C CA . LEU A 1 139 ? 5.262 -4.201 -3.307 1.00 87.50 139 LEU A CA 1
ATOM 1080 C C . LEU A 1 139 ? 6.265 -3.066 -3.557 1.00 87.50 139 LEU A C 1
ATOM 1082 O O . LEU A 1 139 ? 7.201 -3.232 -4.340 1.00 87.50 139 LEU A O 1
ATOM 1086 N N . SER A 1 140 ? 6.117 -1.944 -2.846 1.00 86.31 140 SER A N 1
ATOM 1087 C CA . SER A 1 140 ? 7.013 -0.785 -2.946 1.00 86.31 140 SER A CA 1
ATOM 1088 C C . SER A 1 140 ? 8.469 -1.152 -2.630 1.00 86.31 140 SER A C 1
ATOM 1090 O O . SER A 1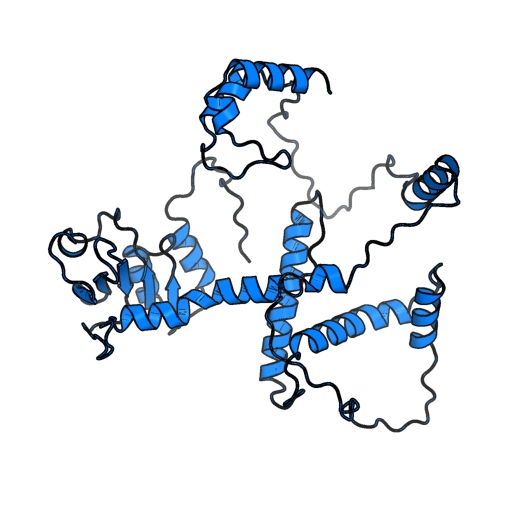 140 ? 9.386 -0.819 -3.388 1.00 86.31 140 SER A O 1
ATOM 1092 N N . LYS A 1 141 ? 8.690 -1.923 -1.556 1.00 87.75 141 LYS A N 1
ATOM 1093 C CA . LYS A 1 141 ? 10.013 -2.417 -1.147 1.00 87.75 141 LYS A CA 1
ATOM 1094 C C . LYS A 1 141 ? 10.633 -3.337 -2.197 1.00 87.75 141 LYS A C 1
ATOM 1096 O O . LYS A 1 141 ? 11.815 -3.202 -2.525 1.00 87.75 141 LYS A O 1
ATOM 1101 N N . VAL A 1 142 ? 9.847 -4.270 -2.735 1.00 87.19 142 VAL A N 1
ATOM 1102 C CA . VAL A 1 142 ? 10.310 -5.196 -3.771 1.00 87.19 142 VAL A CA 1
ATOM 1103 C C . VAL A 1 142 ? 10.665 -4.411 -5.030 1.00 87.19 142 VAL A C 1
ATOM 1105 O O . VAL A 1 142 ? 11.795 -4.527 -5.506 1.00 87.19 142 VAL A O 1
ATOM 1108 N N . ILE A 1 143 ? 9.773 -3.555 -5.529 1.00 88.25 143 ILE A N 1
ATOM 1109 C CA . ILE A 1 143 ? 10.030 -2.692 -6.690 1.00 88.25 143 ILE A CA 1
ATOM 1110 C C . ILE A 1 143 ? 11.327 -1.896 -6.514 1.00 88.25 143 ILE A C 1
ATOM 1112 O O . ILE A 1 143 ? 12.185 -1.945 -7.393 1.00 88.25 143 ILE A O 1
ATOM 1116 N N . GLY A 1 144 ? 11.539 -1.277 -5.350 1.00 86.06 144 GLY A N 1
ATOM 1117 C CA . GLY A 1 144 ? 12.746 -0.497 -5.067 1.00 86.06 144 GLY A CA 1
ATOM 1118 C C . GLY A 1 144 ? 14.068 -1.272 -5.162 1.00 86.06 144 GLY A C 1
ATOM 1119 O O . GLY A 1 144 ? 15.107 -0.656 -5.375 1.00 86.06 144 GLY A O 1
ATOM 1120 N N . THR A 1 145 ? 14.051 -2.606 -5.050 1.00 86.94 145 THR A N 1
ATOM 1121 C CA . THR A 1 145 ? 15.266 -3.442 -5.141 1.00 86.94 145 THR A CA 1
ATOM 1122 C C . THR A 1 145 ? 15.779 -3.585 -6.580 1.00 86.94 145 THR A C 1
ATOM 1124 O O . THR A 1 145 ? 16.985 -3.644 -6.801 1.00 86.94 145 THR A O 1
ATOM 1127 N N . TYR A 1 146 ? 14.874 -3.624 -7.561 1.00 85.56 146 TYR A N 1
ATOM 1128 C CA . TYR A 1 146 ? 15.198 -3.702 -8.990 1.00 85.56 146 TYR A CA 1
ATOM 1129 C C . TYR A 1 146 ? 14.329 -2.686 -9.725 1.00 85.56 146 TYR A C 1
ATOM 1131 O O . TYR A 1 146 ? 13.258 -3.038 -10.216 1.00 85.56 146 TYR A O 1
ATOM 1139 N N . SER A 1 147 ? 14.775 -1.430 -9.722 1.00 88.69 147 SER A N 1
ATOM 1140 C CA . SER A 1 147 ? 14.046 -0.306 -10.308 1.00 88.69 147 SER A CA 1
ATOM 1141 C C . SER A 1 147 ? 14.782 0.262 -11.519 1.00 88.69 147 SER A C 1
ATOM 1143 O O . SER A 1 147 ? 16.001 0.464 -11.498 1.00 88.69 147 SER A O 1
ATOM 1145 N N . CYS A 1 148 ? 14.022 0.576 -12.564 1.00 86.25 148 CYS A N 1
ATOM 1146 C CA . CYS A 1 148 ? 14.500 1.267 -13.757 1.00 86.25 148 CYS A CA 1
ATOM 1147 C C . CYS A 1 148 ? 14.551 2.792 -13.584 1.00 86.25 148 CYS A C 1
ATOM 1149 O O . CYS A 1 148 ? 14.949 3.497 -14.510 1.00 86.25 148 CYS A O 1
ATOM 1151 N N . ARG A 1 149 ? 14.184 3.326 -12.411 1.00 89.62 149 ARG A N 1
ATOM 1152 C CA . ARG A 1 149 ? 14.190 4.770 -12.149 1.00 89.62 149 ARG A CA 1
ATOM 1153 C C . ARG A 1 149 ? 15.583 5.371 -12.366 1.00 89.62 149 ARG A C 1
ATOM 1155 O O . ARG A 1 149 ? 16.612 4.808 -11.980 1.00 89.62 149 ARG A O 1
ATOM 1162 N N . ARG A 1 150 ? 15.602 6.547 -12.989 1.00 88.62 150 ARG A N 1
ATOM 1163 C CA . ARG A 1 150 ? 16.793 7.371 -13.228 1.00 88.62 150 ARG A CA 1
ATOM 1164 C C . ARG A 1 150 ? 16.548 8.790 -12.740 1.00 88.62 150 ARG A C 1
ATOM 1166 O O . ARG A 1 150 ? 15.401 9.230 -12.655 1.00 88.62 150 ARG A O 1
ATOM 1173 N N . MET A 1 151 ? 17.634 9.491 -12.418 1.00 90.44 151 MET A N 1
ATOM 1174 C CA . MET A 1 151 ? 17.571 10.920 -12.132 1.00 90.44 151 MET A CA 1
ATOM 1175 C C . MET A 1 151 ? 17.028 11.645 -13.366 1.00 90.44 151 MET A C 1
ATOM 1177 O O . MET A 1 151 ? 17.489 11.409 -14.478 1.00 90.44 151 MET A O 1
ATOM 1181 N N . THR A 1 152 ? 16.020 12.486 -13.168 1.00 88.81 152 THR A N 1
ATOM 1182 C CA . THR A 1 152 ? 15.343 13.210 -14.243 1.00 88.81 152 THR A CA 1
ATOM 1183 C C . THR A 1 152 ? 14.806 14.534 -13.716 1.00 88.81 152 THR A C 1
ATOM 1185 O O . THR A 1 152 ? 14.370 14.610 -12.568 1.00 88.81 152 THR A O 1
ATOM 1188 N N . ALA A 1 153 ? 14.826 15.566 -14.560 1.00 92.25 153 ALA A N 1
ATOM 1189 C CA . ALA A 1 153 ? 14.168 16.845 -14.295 1.00 92.25 153 ALA A CA 1
ATOM 1190 C C . ALA A 1 153 ? 12.686 16.848 -14.729 1.00 92.25 153 ALA A C 1
ATOM 1192 O O . ALA A 1 153 ? 11.948 17.775 -14.408 1.00 92.25 153 ALA A O 1
ATOM 1193 N N . HIS A 1 154 ? 12.231 15.806 -15.434 1.00 90.31 154 HIS A N 1
ATOM 1194 C CA . HIS A 1 154 ? 10.876 15.711 -15.975 1.00 90.31 154 HIS A CA 1
ATOM 1195 C C . HIS A 1 154 ? 10.024 14.742 -15.148 1.00 90.31 154 HIS A C 1
ATOM 1197 O O . HIS A 1 154 ? 10.227 13.526 -15.188 1.00 90.31 154 HIS A O 1
ATOM 1203 N N . TRP A 1 155 ? 9.028 15.268 -14.429 1.00 91.50 155 TRP A N 1
ATOM 1204 C CA . TRP A 1 155 ? 8.127 14.462 -13.597 1.00 91.50 155 TRP A CA 1
ATOM 1205 C C . TRP A 1 155 ? 7.347 13.365 -14.356 1.00 91.50 155 TRP A C 1
ATOM 1207 O O . TRP A 1 155 ? 7.147 12.307 -13.755 1.00 91.50 155 TRP A O 1
ATOM 1217 N N . PRO A 1 156 ? 6.969 13.501 -15.651 1.00 93.31 156 PRO A N 1
ATOM 1218 C CA . PRO A 1 156 ? 6.286 12.414 -16.356 1.00 93.31 156 PRO A CA 1
ATOM 1219 C C . PRO A 1 156 ? 7.155 11.158 -16.476 1.00 93.31 156 PRO A C 1
ATOM 1221 O O . PRO A 1 156 ? 6.650 10.043 -16.363 1.00 93.31 156 PRO A O 1
ATOM 1224 N N . LEU A 1 157 ? 8.480 11.318 -16.601 1.00 92.06 157 LEU A N 1
ATOM 1225 C CA . LEU A 1 157 ? 9.408 10.185 -16.625 1.00 92.06 157 LEU A CA 1
ATOM 1226 C C . LEU A 1 157 ? 9.431 9.429 -15.291 1.00 92.06 157 LEU A C 1
ATOM 1228 O O . LEU A 1 157 ? 9.646 8.221 -15.277 1.00 92.06 157 LEU A O 1
ATOM 1232 N N . VAL A 1 158 ? 9.167 10.096 -14.164 1.00 90.81 158 VAL A N 1
ATOM 1233 C CA . VAL A 1 158 ? 9.048 9.425 -12.858 1.00 90.81 158 VAL A CA 1
ATOM 1234 C C . VAL A 1 158 ? 7.863 8.458 -12.858 1.00 90.81 158 VAL A C 1
ATOM 1236 O O . VAL A 1 158 ? 7.988 7.329 -12.379 1.00 90.81 158 VAL A O 1
ATOM 1239 N N . ILE A 1 159 ? 6.735 8.875 -13.438 1.00 91.94 159 ILE A N 1
ATOM 1240 C CA . ILE A 1 159 ? 5.545 8.030 -13.585 1.00 91.94 159 ILE A CA 1
ATOM 1241 C C . ILE A 1 159 ? 5.821 6.897 -14.567 1.00 91.94 159 ILE A C 1
ATOM 1243 O O . ILE A 1 159 ? 5.533 5.747 -14.251 1.00 91.94 159 ILE A O 1
ATOM 1247 N N . PHE A 1 160 ? 6.434 7.193 -15.712 1.00 93.31 160 PHE A N 1
ATOM 1248 C CA . PHE A 1 160 ? 6.786 6.183 -16.706 1.00 93.31 160 PHE A CA 1
ATOM 1249 C C . PHE A 1 160 ? 7.691 5.083 -16.131 1.00 93.31 160 PHE A C 1
ATOM 1251 O O . PHE A 1 160 ? 7.378 3.900 -16.251 1.00 93.31 160 PHE A O 1
ATOM 1258 N N . HIS A 1 161 ? 8.760 5.450 -15.414 1.00 92.81 161 HIS A N 1
ATOM 1259 C CA . HIS A 1 161 ? 9.612 4.468 -14.738 1.00 92.81 161 HIS A CA 1
ATOM 1260 C C . HIS A 1 161 ? 8.827 3.629 -13.720 1.00 92.81 161 HIS A C 1
ATOM 1262 O O . HIS A 1 161 ? 9.047 2.426 -13.609 1.00 92.81 161 HIS A O 1
ATOM 1268 N N . ASN A 1 162 ? 7.890 4.243 -12.990 1.00 91.62 162 ASN A N 1
ATOM 1269 C CA . ASN A 1 162 ? 7.028 3.513 -12.067 1.00 91.62 162 ASN A CA 1
ATOM 1270 C C . ASN A 1 162 ? 6.112 2.513 -12.789 1.00 91.62 162 ASN A C 1
ATOM 1272 O O . ASN A 1 162 ? 5.922 1.405 -12.294 1.00 91.62 162 ASN A O 1
ATOM 1276 N N . ILE A 1 163 ? 5.567 2.881 -13.951 1.00 93.88 163 ILE A N 1
ATOM 1277 C CA . ILE A 1 163 ? 4.746 1.986 -14.776 1.00 93.88 163 ILE A CA 1
ATOM 1278 C C . ILE A 1 163 ? 5.565 0.766 -15.206 1.00 93.88 163 ILE A C 1
ATOM 1280 O O . ILE A 1 163 ? 5.080 -0.353 -15.052 1.00 93.88 163 ILE A O 1
ATOM 1284 N N . ILE A 1 164 ? 6.803 0.952 -15.674 1.00 93.25 164 ILE A N 1
ATOM 1285 C CA . ILE A 1 164 ? 7.692 -0.162 -16.051 1.00 93.25 164 ILE A CA 1
ATOM 1286 C C . ILE A 1 164 ? 7.941 -1.089 -14.859 1.00 93.25 164 ILE A C 1
ATOM 1288 O O . ILE A 1 164 ? 7.785 -2.307 -14.976 1.00 93.25 164 ILE A O 1
ATOM 1292 N N . ASP A 1 165 ? 8.299 -0.520 -13.709 1.00 92.56 165 ASP A N 1
ATOM 1293 C CA . ASP A 1 165 ? 8.627 -1.289 -12.510 1.00 92.56 165 ASP A CA 1
ATOM 1294 C C . ASP A 1 165 ? 7.430 -2.129 -12.017 1.00 92.56 165 ASP A C 1
ATOM 1296 O O . ASP A 1 165 ? 7.580 -3.319 -11.724 1.00 92.56 165 ASP A O 1
ATOM 1300 N N . VAL A 1 166 ? 6.235 -1.524 -11.949 1.00 93.31 166 VAL A N 1
ATOM 1301 C CA . VAL A 1 166 ? 4.994 -2.201 -11.531 1.00 93.31 166 VAL A CA 1
ATOM 1302 C C . VAL A 1 166 ? 4.574 -3.253 -12.557 1.00 93.31 166 VAL A C 1
ATOM 1304 O O . VAL A 1 166 ? 4.247 -4.375 -12.178 1.00 93.31 166 VAL A O 1
ATOM 1307 N N . SER A 1 167 ? 4.632 -2.933 -13.852 1.00 94.75 167 SER A N 1
ATOM 1308 C CA . SER A 1 167 ? 4.255 -3.869 -14.921 1.00 94.75 167 SER A CA 1
ATOM 1309 C C . SER A 1 167 ? 5.159 -5.098 -14.928 1.00 94.75 167 SER A C 1
ATOM 1311 O O . SER A 1 167 ? 4.675 -6.222 -15.006 1.00 94.75 167 SER A O 1
ATOM 1313 N N . SER A 1 168 ? 6.467 -4.901 -14.750 1.00 94.12 168 SER A N 1
ATOM 1314 C CA . SER A 1 168 ? 7.437 -5.997 -14.671 1.00 94.12 168 SER A CA 1
ATOM 1315 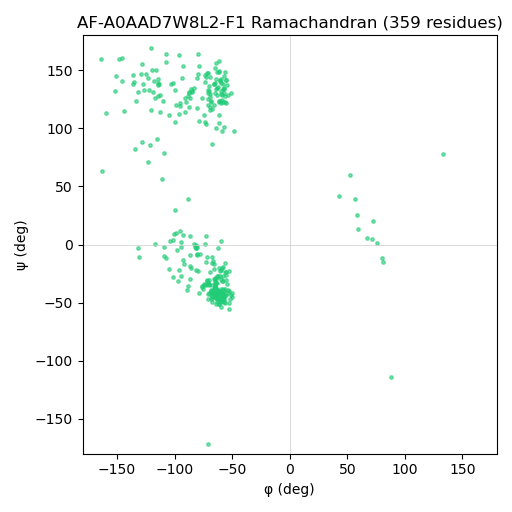C C . SER A 1 168 ? 7.213 -6.882 -13.441 1.00 94.12 168 SER A C 1
ATOM 1317 O O . SER A 1 168 ? 7.425 -8.093 -13.500 1.00 94.12 168 SER A O 1
ATOM 1319 N N . TYR A 1 169 ? 6.775 -6.298 -12.317 1.00 93.88 169 TYR A N 1
ATOM 1320 C CA . TYR A 1 169 ? 6.384 -7.062 -11.132 1.00 93.88 169 TYR A CA 1
ATOM 1321 C C . TYR A 1 169 ? 5.101 -7.872 -11.369 1.00 93.88 169 TYR A C 1
ATOM 1323 O O . TYR A 1 169 ? 5.067 -9.064 -11.073 1.00 93.88 169 TYR A O 1
ATOM 1331 N N . ASN A 1 170 ? 4.065 -7.264 -11.944 1.00 94.56 170 ASN A N 1
ATOM 1332 C CA . ASN A 1 170 ? 2.819 -7.971 -12.242 1.00 94.56 170 ASN A CA 1
ATOM 1333 C C . ASN A 1 170 ? 3.048 -9.108 -13.249 1.00 94.56 170 ASN A C 1
ATOM 1335 O O . ASN A 1 170 ? 2.521 -10.202 -13.069 1.00 94.56 170 ASN A O 1
ATOM 1339 N N . ALA A 1 171 ? 3.904 -8.888 -14.252 1.00 95.50 171 ALA A N 1
ATOM 1340 C CA . ALA A 1 171 ? 4.262 -9.899 -15.240 1.00 95.50 171 ALA A CA 1
ATOM 1341 C C . ALA A 1 171 ? 4.902 -11.142 -14.603 1.00 95.50 171 ALA A C 1
ATOM 1343 O O . ALA A 1 171 ? 4.536 -12.257 -14.963 1.00 95.50 171 ALA A O 1
ATOM 1344 N N . ILE A 1 172 ? 5.806 -10.988 -13.623 1.00 93.94 172 ILE A N 1
ATOM 1345 C CA . ILE A 1 172 ? 6.383 -12.157 -12.939 1.00 93.94 172 ILE A CA 1
ATOM 1346 C C . ILE A 1 172 ? 5.375 -12.870 -12.038 1.00 93.94 172 ILE A C 1
ATOM 1348 O O . ILE A 1 172 ? 5.453 -14.090 -11.906 1.00 93.94 172 ILE A O 1
ATOM 1352 N N . VAL A 1 173 ? 4.451 -12.141 -11.403 1.00 93.44 173 VAL A N 1
ATOM 1353 C CA . VAL A 1 173 ? 3.383 -12.765 -10.608 1.00 93.44 173 VAL A CA 1
ATOM 1354 C C . VAL A 1 173 ? 2.553 -13.669 -11.515 1.00 93.44 173 VAL A C 1
ATOM 1356 O O . VAL A 1 173 ? 2.503 -14.868 -11.274 1.00 93.44 173 VAL A O 1
ATOM 1359 N N . ILE A 1 174 ? 2.038 -13.130 -12.624 1.00 96.38 174 ILE A N 1
ATOM 1360 C CA . ILE A 1 174 ? 1.263 -13.891 -13.616 1.00 96.38 174 ILE A CA 1
ATOM 1361 C C . ILE A 1 174 ? 2.080 -15.064 -14.176 1.00 96.38 174 ILE A C 1
ATOM 1363 O O . ILE A 1 174 ? 1.600 -16.193 -14.219 1.00 96.38 174 ILE A O 1
ATOM 1367 N N . TRP A 1 175 ? 3.340 -14.828 -14.553 1.00 94.88 175 TRP A N 1
ATOM 1368 C CA . TRP A 1 175 ? 4.213 -15.869 -15.095 1.00 94.88 175 TRP A CA 1
ATOM 1369 C C . TRP A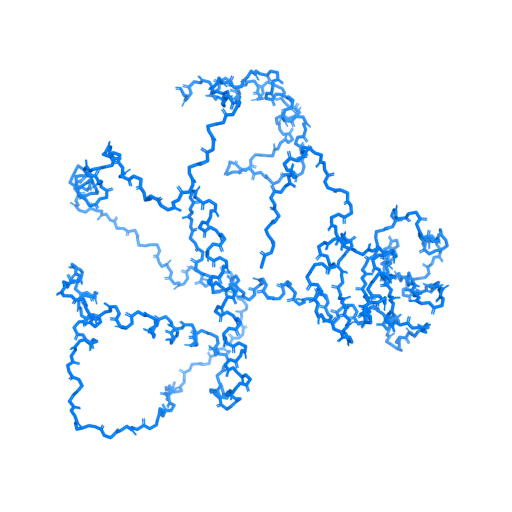 1 175 ? 4.377 -17.056 -14.144 1.00 94.88 175 TRP A C 1
ATOM 1371 O O . TRP A 1 175 ? 4.397 -18.198 -14.595 1.00 94.88 175 TRP A O 1
ATOM 1381 N N . ARG A 1 176 ? 4.507 -16.797 -12.838 1.00 93.12 176 ARG A N 1
ATOM 1382 C CA . ARG A 1 176 ? 4.672 -17.841 -11.819 1.00 93.12 176 ARG A CA 1
ATOM 1383 C C . ARG A 1 176 ? 3.397 -18.634 -11.570 1.00 93.12 176 ARG A C 1
ATOM 1385 O O . ARG A 1 176 ? 3.519 -19.821 -11.291 1.00 93.12 176 ARG A O 1
ATOM 1392 N N . GLU A 1 177 ? 2.235 -17.996 -11.670 1.00 94.31 177 GLU A N 1
ATOM 1393 C CA . GLU A 1 177 ? 0.946 -18.688 -11.567 1.00 94.31 177 GLU A CA 1
ATOM 1394 C C . GLU A 1 177 ? 0.718 -19.607 -12.774 1.00 94.31 177 GLU A C 1
ATOM 1396 O O . GLU A 1 177 ? 0.307 -20.750 -12.614 1.00 94.31 177 GLU A O 1
ATOM 1401 N N . ILE A 1 178 ? 1.070 -19.149 -13.980 1.00 96.00 178 ILE A N 1
ATOM 1402 C CA . ILE A 1 178 ? 0.953 -19.956 -15.206 1.00 96.00 178 ILE A CA 1
ATOM 1403 C C . ILE A 1 178 ? 2.023 -21.061 -15.258 1.00 96.00 178 ILE A C 1
ATOM 1405 O O . ILE A 1 178 ? 1.768 -22.153 -15.757 1.00 96.00 178 ILE A O 1
ATOM 1409 N N . ASN A 1 179 ? 3.228 -20.799 -14.736 1.00 94.12 179 ASN A N 1
ATOM 1410 C CA . ASN A 1 179 ? 4.376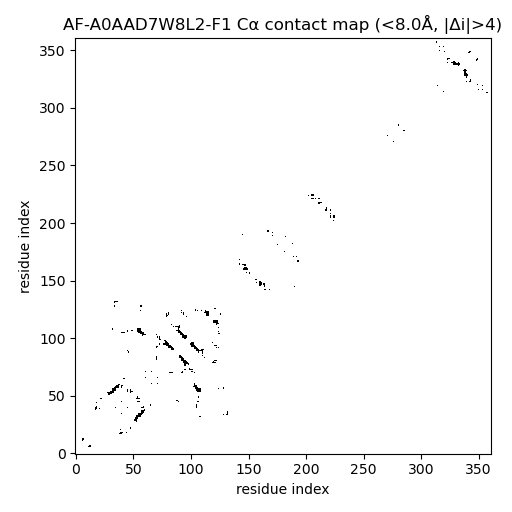 -21.707 -14.813 1.00 94.12 179 ASN A CA 1
ATOM 1411 C C . ASN A 1 179 ? 4.922 -22.053 -13.410 1.00 94.12 179 ASN A C 1
ATOM 1413 O O . ASN A 1 179 ? 6.027 -21.625 -13.049 1.00 94.12 179 ASN A O 1
ATOM 1417 N N . PRO A 1 180 ? 4.204 -22.850 -12.599 1.00 90.44 180 PRO A N 1
ATOM 1418 C CA . PRO A 1 180 ? 4.586 -23.130 -11.209 1.00 90.44 180 PRO A CA 1
ATOM 1419 C C . PRO A 1 180 ? 5.911 -23.900 -11.092 1.00 90.44 180 PRO A C 1
ATOM 1421 O O . PRO A 1 180 ? 6.684 -23.704 -10.149 1.00 90.44 180 PRO A O 1
ATOM 1424 N N . THR A 1 181 ? 6.224 -24.730 -12.089 1.00 92.56 181 THR A N 1
ATOM 1425 C CA . THR A 1 181 ? 7.470 -25.504 -12.177 1.00 92.56 181 THR A CA 1
ATOM 1426 C C . THR A 1 181 ? 8.650 -24.684 -12.697 1.00 92.56 181 THR A C 1
ATOM 1428 O O . THR A 1 181 ? 9.771 -25.188 -12.745 1.00 92.56 181 THR A O 1
ATOM 1431 N N . TRP A 1 182 ? 8.460 -23.407 -13.048 1.00 91.00 182 TRP A N 1
ATOM 1432 C CA . TRP A 1 182 ? 9.540 -22.567 -13.550 1.00 91.00 182 TRP A CA 1
ATOM 1433 C C . TRP A 1 182 ? 10.564 -22.250 -12.445 1.00 91.00 182 TRP A C 1
ATOM 1435 O O . TRP A 1 182 ? 10.296 -21.582 -11.433 1.00 91.00 182 TRP A O 1
ATOM 1445 N N . MET A 1 183 ? 11.785 -22.750 -12.654 1.00 86.31 183 MET A N 1
ATOM 1446 C CA . MET A 1 183 ? 12.955 -22.562 -11.787 1.00 86.31 183 MET A CA 1
ATOM 1447 C C . MET A 1 183 ? 12.693 -22.920 -10.309 1.00 86.31 183 MET A C 1
ATOM 1449 O O . MET A 1 183 ? 12.860 -22.066 -9.435 1.00 86.31 183 MET A O 1
ATOM 1453 N N . PRO A 1 184 ? 12.306 -24.165 -9.980 1.00 80.75 184 PRO A N 1
ATOM 1454 C CA . PRO A 1 184 ? 11.745 -24.515 -8.672 1.00 80.75 184 PRO A CA 1
ATOM 1455 C C . PRO A 1 184 ? 12.749 -24.312 -7.527 1.00 80.75 184 PRO A C 1
ATOM 1457 O O . PRO A 1 184 ? 12.370 -23.873 -6.447 1.00 80.75 184 PRO A O 1
ATOM 1460 N N . ARG A 1 185 ? 14.047 -24.519 -7.790 1.00 84.31 185 ARG A N 1
ATOM 1461 C CA . ARG A 1 185 ? 15.131 -24.420 -6.796 1.00 84.31 185 ARG A CA 1
ATOM 1462 C C . ARG A 1 185 ? 15.835 -23.056 -6.741 1.00 84.31 185 ARG A C 1
ATOM 1464 O O . ARG A 1 185 ? 16.723 -22.865 -5.914 1.00 84.31 185 ARG A O 1
ATOM 1471 N N . LYS A 1 186 ? 15.480 -22.085 -7.597 1.00 84.25 186 LYS A N 1
ATOM 1472 C CA . LYS A 1 186 ? 16.144 -20.766 -7.601 1.00 84.25 186 LYS A CA 1
ATOM 1473 C C . LYS A 1 186 ? 15.472 -19.797 -6.633 1.00 84.25 186 LYS A C 1
ATOM 1475 O O . LYS A 1 186 ? 14.281 -19.528 -6.741 1.00 84.25 186 LYS A O 1
ATOM 1480 N N . ARG A 1 187 ? 16.269 -19.188 -5.748 1.00 83.56 187 ARG A N 1
ATOM 1481 C CA . ARG A 1 187 ? 15.822 -18.113 -4.838 1.00 83.56 187 ARG A CA 1
ATOM 1482 C C . ARG A 1 187 ? 15.780 -16.734 -5.511 1.00 83.56 187 ARG A C 1
ATOM 1484 O O . ARG A 1 187 ? 15.043 -15.856 -5.081 1.00 83.56 187 ARG A O 1
ATOM 1491 N N . ASN A 1 188 ? 16.518 -16.541 -6.606 1.00 87.94 188 ASN A N 1
ATOM 1492 C CA . ASN A 1 188 ? 16.645 -15.269 -7.328 1.00 87.94 188 ASN A CA 1
ATOM 1493 C C . ASN A 1 188 ? 15.750 -15.169 -8.581 1.00 87.94 188 ASN A C 1
ATOM 1495 O O . ASN A 1 188 ? 16.109 -14.469 -9.531 1.00 87.94 188 ASN A O 1
ATOM 1499 N N . LYS A 1 189 ? 14.584 -15.836 -8.589 1.00 89.56 189 LYS A N 1
ATOM 1500 C CA . LYS A 1 189 ? 13.689 -15.929 -9.763 1.00 89.56 189 LYS A CA 1
ATOM 1501 C C . LYS A 1 189 ? 13.383 -14.572 -10.400 1.00 89.56 189 LYS A C 1
ATOM 1503 O O . LYS A 1 189 ? 13.435 -14.441 -11.615 1.00 89.56 189 LYS A O 1
ATOM 1508 N N . ARG A 1 190 ? 13.145 -13.539 -9.580 1.00 90.62 190 ARG A N 1
ATOM 1509 C CA . ARG A 1 190 ? 12.847 -12.184 -10.069 1.00 90.62 190 ARG A CA 1
ATOM 1510 C C . ARG A 1 190 ? 13.981 -11.556 -10.864 1.00 90.62 190 ARG A C 1
ATOM 1512 O O . ARG A 1 190 ? 13.721 -10.967 -11.903 1.00 90.62 190 ARG A O 1
ATOM 1519 N N . ARG A 1 191 ? 15.226 -11.701 -10.408 1.00 91.75 191 ARG A N 1
ATOM 1520 C CA . ARG A 1 191 ? 16.385 -11.178 -11.140 1.00 91.75 191 ARG A CA 1
ATOM 1521 C C . ARG A 1 191 ? 16.476 -11.820 -12.522 1.00 91.75 191 ARG A C 1
ATOM 1523 O O . ARG A 1 191 ? 16.643 -11.118 -13.508 1.00 91.75 191 ARG A O 1
ATOM 1530 N N . VAL A 1 192 ? 16.333 -13.146 -12.571 1.00 92.19 192 VAL A N 1
ATOM 1531 C CA . VAL A 1 192 ? 16.418 -13.914 -13.819 1.00 92.19 192 VAL A CA 1
ATOM 1532 C C . VAL A 1 192 ? 15.270 -13.560 -14.762 1.00 92.19 192 VAL A C 1
ATOM 1534 O O . VAL A 1 192 ? 15.509 -13.349 -15.944 1.00 92.19 192 VAL A O 1
ATOM 1537 N N . PHE A 1 193 ? 14.049 -13.418 -14.238 1.00 94.69 193 PHE A N 1
ATOM 1538 C CA . PHE A 1 193 ? 12.896 -12.978 -15.023 1.00 94.69 193 PHE A CA 1
ATOM 1539 C C . PHE A 1 193 ? 13.134 -11.607 -15.663 1.00 94.69 193 PHE A C 1
ATOM 1541 O O . PHE A 1 193 ? 12.933 -11.448 -16.858 1.00 94.69 193 PHE A O 1
ATOM 1548 N N . LEU A 1 194 ? 13.600 -10.622 -14.886 1.00 94.44 194 LEU A N 1
ATOM 1549 C CA . LEU A 1 194 ? 13.855 -9.270 -15.394 1.00 94.44 194 LEU A CA 1
ATOM 1550 C C . LEU A 1 194 ? 14.968 -9.247 -16.448 1.00 94.44 194 LEU A C 1
ATOM 1552 O O . LEU A 1 194 ? 14.875 -8.507 -17.422 1.00 94.44 194 LEU A O 1
ATOM 1556 N N . GLU A 1 195 ? 16.003 -10.069 -16.276 1.00 92.69 195 GLU A N 1
ATOM 1557 C CA . GLU A 1 195 ? 17.065 -10.224 -17.270 1.00 92.69 195 GLU A CA 1
ATOM 1558 C C . GLU A 1 195 ? 16.529 -10.817 -18.582 1.00 92.69 195 GLU A C 1
ATOM 1560 O O . GLU A 1 195 ? 16.822 -10.300 -19.659 1.00 92.69 195 GLU A O 1
ATOM 1565 N N . GLN A 1 196 ? 15.720 -11.877 -18.495 1.00 93.62 196 GLN A N 1
ATOM 1566 C CA . GLN A 1 196 ? 15.092 -12.507 -19.657 1.00 93.62 196 GLN A CA 1
ATOM 1567 C C . GLN A 1 196 ? 14.110 -11.563 -20.352 1.00 93.62 196 GLN A C 1
ATOM 1569 O O . GLN A 1 196 ? 14.151 -11.447 -21.573 1.00 93.62 196 GLN A O 1
ATOM 1574 N N . LEU A 1 197 ? 13.293 -10.839 -19.584 1.00 94.69 197 LEU A N 1
ATOM 1575 C CA . LEU A 1 197 ? 12.373 -9.826 -20.093 1.00 94.69 197 LEU A CA 1
ATOM 1576 C C . LEU A 1 197 ? 13.128 -8.720 -20.838 1.00 94.69 197 LEU A C 1
ATOM 1578 O O . LEU A 1 197 ? 12.779 -8.390 -21.967 1.00 94.69 197 LEU A O 1
ATOM 1582 N N . GLY A 1 198 ? 14.191 -8.179 -20.238 1.00 93.06 198 GLY A N 1
ATOM 1583 C CA . GLY A 1 198 ? 15.011 -7.144 -20.867 1.00 93.06 198 GLY A CA 1
ATOM 1584 C C . GLY A 1 198 ? 15.646 -7.616 -22.176 1.00 93.06 198 GLY A C 1
ATOM 1585 O O . GLY A 1 198 ? 15.602 -6.896 -23.170 1.00 93.06 198 GLY A O 1
ATOM 1586 N N . LYS A 1 199 ? 16.181 -8.844 -22.201 1.00 90.94 199 LYS A N 1
ATOM 1587 C CA . LYS A 1 199 ? 16.716 -9.463 -23.423 1.00 90.94 199 LYS A CA 1
ATOM 1588 C C . LYS A 1 199 ? 15.627 -9.616 -24.486 1.00 90.94 199 LYS A C 1
ATOM 1590 O O . LYS A 1 199 ? 15.806 -9.123 -25.591 1.00 90.94 199 LYS A O 1
ATOM 1595 N N . ALA A 1 200 ? 14.485 -10.208 -24.137 1.00 93.25 200 ALA A N 1
ATOM 1596 C CA . ALA A 1 200 ? 13.378 -10.437 -25.066 1.00 93.25 200 ALA A CA 1
ATOM 1597 C C . ALA A 1 200 ? 12.847 -9.140 -25.703 1.00 93.25 200 ALA A C 1
ATOM 1599 O O . ALA A 1 200 ? 12.551 -9.124 -26.893 1.00 93.25 200 ALA A O 1
ATOM 1600 N N . LEU A 1 201 ? 12.773 -8.042 -24.941 1.00 92.31 201 LEU A N 1
ATOM 1601 C CA . LEU A 1 201 ? 12.320 -6.743 -25.452 1.00 92.31 201 LEU A CA 1
ATOM 1602 C C . LEU A 1 201 ? 13.327 -6.080 -26.403 1.00 92.31 201 LEU A C 1
ATOM 1604 O O . LEU A 1 201 ? 12.929 -5.367 -27.321 1.00 92.31 201 LEU A O 1
ATOM 1608 N N . VAL A 1 202 ? 14.628 -6.279 -26.177 1.00 90.88 202 VAL A N 1
ATOM 1609 C CA . VAL A 1 202 ? 15.687 -5.586 -26.927 1.00 90.88 202 VAL A CA 1
ATOM 1610 C C . VAL A 1 202 ? 16.185 -6.402 -28.125 1.00 90.88 202 VAL A C 1
ATOM 1612 O O . VAL A 1 202 ? 16.622 -5.806 -29.108 1.00 90.88 202 VAL A O 1
ATOM 1615 N N . THR A 1 203 ? 16.092 -7.736 -28.100 1.00 90.12 203 THR A N 1
ATOM 1616 C CA . THR A 1 203 ? 16.584 -8.611 -29.180 1.00 90.12 203 THR A CA 1
ATOM 1617 C C . THR A 1 203 ? 16.056 -8.226 -30.571 1.00 90.12 203 THR A C 1
ATOM 1619 O O . THR A 1 203 ? 16.896 -7.989 -31.438 1.00 90.12 203 THR A O 1
ATOM 1622 N N . PRO A 1 204 ? 14.742 -8.025 -30.806 1.00 91.19 204 PRO A N 1
ATOM 1623 C CA . PRO A 1 204 ? 14.246 -7.653 -32.138 1.00 91.19 204 PRO A CA 1
ATOM 1624 C C . PRO A 1 204 ? 14.773 -6.297 -32.632 1.00 91.19 204 PRO A C 1
ATOM 1626 O O . PRO A 1 204 ? 14.913 -6.069 -33.832 1.00 91.19 204 PRO A O 1
ATOM 1629 N N . LEU A 1 205 ? 15.076 -5.379 -31.705 1.00 90.12 205 LEU A N 1
ATOM 1630 C CA . LEU A 1 205 ? 15.668 -4.078 -32.025 1.00 90.12 205 LEU A CA 1
ATOM 1631 C C . LEU A 1 205 ? 17.149 -4.209 -32.387 1.00 90.12 205 LEU A C 1
ATOM 1633 O O . LEU A 1 205 ? 17.638 -3.470 -33.237 1.00 90.12 205 LEU A O 1
ATOM 1637 N N . ILE A 1 206 ? 17.864 -5.141 -31.748 1.00 88.12 206 ILE A N 1
ATOM 1638 C CA . ILE A 1 206 ? 19.249 -5.467 -32.096 1.00 88.12 206 ILE A CA 1
ATOM 1639 C C . ILE A 1 206 ? 19.302 -6.148 -33.464 1.00 88.12 206 ILE A C 1
ATOM 1641 O O . ILE A 1 206 ? 20.147 -5.791 -34.275 1.00 88.12 206 ILE A O 1
ATOM 1645 N N . GLU A 1 207 ? 18.401 -7.086 -33.748 1.00 86.50 207 GLU A N 1
ATOM 1646 C CA . GLU A 1 207 ? 18.370 -7.819 -35.020 1.00 86.50 207 GLU A CA 1
ATOM 1647 C C . GLU A 1 207 ? 18.192 -6.889 -36.226 1.00 86.50 207 GLU A C 1
ATOM 1649 O O . GLU A 1 207 ? 18.902 -7.030 -37.215 1.00 86.50 207 GLU A O 1
ATOM 1654 N N . ARG A 1 208 ? 17.322 -5.877 -36.121 1.00 89.62 208 ARG A N 1
ATOM 1655 C CA . ARG A 1 208 ? 17.062 -4.896 -37.197 1.00 89.62 208 ARG A CA 1
ATOM 1656 C C . ARG A 1 208 ? 18.095 -3.770 -37.282 1.00 89.62 208 ARG A C 1
ATOM 1658 O O . ARG A 1 208 ? 17.952 -2.855 -38.088 1.00 89.62 208 ARG A O 1
ATOM 1665 N N . ARG A 1 209 ? 19.100 -3.766 -36.406 1.00 86.00 209 ARG A N 1
ATOM 1666 C CA . ARG A 1 209 ? 20.065 -2.671 -36.313 1.00 86.00 209 ARG A CA 1
ATOM 1667 C C . ARG A 1 209 ? 21.113 -2.767 -37.419 1.00 86.00 209 ARG A C 1
ATOM 1669 O O . ARG A 1 209 ? 22.049 -3.547 -37.312 1.00 86.00 209 ARG A O 1
ATOM 1676 N N . GLU A 1 210 ? 21.021 -1.897 -38.415 1.00 85.88 210 GLU A N 1
ATOM 1677 C CA . GLU A 1 210 ? 22.005 -1.831 -39.509 1.00 85.88 210 GLU A CA 1
ATOM 1678 C C . GLU A 1 210 ? 23.379 -1.326 -39.042 1.00 85.88 210 GLU A C 1
ATOM 1680 O O . GLU A 1 210 ? 24.424 -1.835 -39.440 1.00 85.88 210 GLU A O 1
ATOM 1685 N N . HIS A 1 211 ? 23.388 -0.326 -38.156 1.00 87.62 211 HIS A N 1
ATOM 1686 C CA . HIS A 1 211 ? 24.608 0.376 -37.768 1.00 87.62 211 HIS A CA 1
ATOM 1687 C C . HIS A 1 211 ? 25.171 -0.136 -36.444 1.00 87.62 211 HIS A C 1
ATOM 1689 O O . HIS A 1 211 ? 24.540 -0.023 -35.380 1.00 87.62 211 HIS A O 1
ATOM 1695 N N . LEU A 1 212 ? 26.408 -0.634 -36.493 1.00 84.56 212 LEU A N 1
ATOM 1696 C CA . LEU A 1 212 ? 27.104 -1.112 -35.307 1.00 84.56 212 LEU A CA 1
ATOM 1697 C C . LEU A 1 212 ? 27.385 0.031 -34.311 1.00 84.56 212 LEU A C 1
ATOM 1699 O O . LEU A 1 212 ? 27.762 1.138 -34.704 1.00 84.56 212 LEU A O 1
ATOM 1703 N N . PRO A 1 213 ? 27.215 -0.219 -33.000 1.00 84.94 213 PRO A N 1
ATOM 1704 C CA . PRO A 1 213 ? 27.656 0.695 -31.954 1.00 84.94 213 PRO A CA 1
ATOM 1705 C C . PRO A 1 213 ? 29.152 1.012 -32.057 1.00 84.94 213 PRO A C 1
ATOM 1707 O O . PRO A 1 213 ? 29.952 0.155 -32.418 1.00 84.94 213 PRO A O 1
ATOM 1710 N N . ARG A 1 214 ? 29.540 2.225 -31.646 1.00 83.75 214 ARG A N 1
ATOM 1711 C CA . ARG A 1 214 ? 30.946 2.671 -31.657 1.00 83.75 214 ARG A CA 1
ATOM 1712 C C . ARG A 1 214 ? 31.842 1.900 -30.685 1.00 83.75 214 ARG A C 1
ATOM 1714 O O . ARG A 1 214 ? 33.039 1.799 -30.913 1.00 83.75 214 ARG A O 1
ATOM 1721 N N . THR A 1 215 ? 31.287 1.406 -29.579 1.00 89.81 215 THR A N 1
ATOM 1722 C CA . THR A 1 215 ? 32.060 0.676 -28.571 1.00 89.81 215 THR A CA 1
ATOM 1723 C C . THR A 1 215 ? 32.181 -0.790 -28.955 1.00 89.81 215 THR A C 1
ATOM 1725 O O . THR A 1 215 ? 31.183 -1.447 -29.254 1.00 89.81 215 THR A O 1
ATOM 1728 N N . GLU A 1 216 ? 33.399 -1.323 -28.880 1.00 84.81 216 GLU A N 1
ATOM 1729 C CA . GLU A 1 216 ? 33.702 -2.703 -29.268 1.00 84.81 216 GLU A CA 1
ATOM 1730 C C . GLU A 1 216 ? 32.831 -3.722 -28.522 1.00 84.81 216 GLU A C 1
ATOM 1732 O O . GLU A 1 216 ? 32.234 -4.599 -29.141 1.00 84.81 216 GLU A O 1
ATOM 1737 N N . ALA A 1 217 ? 32.642 -3.537 -27.211 1.00 83.50 217 ALA A N 1
ATOM 1738 C CA . ALA A 1 217 ? 31.785 -4.399 -26.400 1.00 83.50 217 ALA A CA 1
ATOM 1739 C C . ALA A 1 217 ? 30.323 -4.425 -26.884 1.00 83.50 217 ALA A C 1
ATOM 1741 O O . ALA A 1 217 ? 29.705 -5.484 -26.945 1.00 83.50 217 ALA A O 1
ATOM 1742 N N . SER A 1 218 ? 29.755 -3.273 -27.259 1.00 83.38 218 SER A N 1
ATOM 1743 C CA . SER A 1 218 ? 28.370 -3.222 -27.750 1.00 83.38 218 SER A CA 1
ATOM 1744 C C . SER A 1 218 ? 28.266 -3.742 -29.184 1.00 83.38 218 SER A C 1
ATOM 1746 O O . SER A 1 218 ? 27.296 -4.420 -29.516 1.00 83.38 218 SER A O 1
ATOM 1748 N N . ALA A 1 219 ? 29.271 -3.480 -30.025 1.00 84.31 219 ALA A N 1
ATOM 1749 C CA . ALA A 1 219 ? 29.357 -4.048 -31.366 1.00 84.31 219 ALA A CA 1
ATOM 1750 C C . ALA A 1 219 ? 29.458 -5.579 -31.332 1.00 84.31 219 ALA A C 1
ATOM 1752 O O . ALA A 1 219 ? 28.792 -6.245 -32.122 1.00 84.31 219 ALA A O 1
ATOM 1753 N N . ALA A 1 220 ? 30.222 -6.142 -30.393 1.00 86.56 220 ALA A N 1
ATOM 1754 C CA . ALA A 1 220 ? 30.321 -7.583 -30.191 1.00 86.56 220 ALA A CA 1
ATOM 1755 C C . ALA A 1 220 ? 28.962 -8.205 -29.829 1.00 86.56 220 ALA A C 1
ATOM 1757 O O . ALA A 1 220 ? 28.600 -9.234 -30.395 1.00 86.56 220 ALA A O 1
ATOM 1758 N N . VAL A 1 221 ? 28.176 -7.556 -28.960 1.00 84.56 221 VAL A N 1
ATOM 1759 C CA . VAL A 1 221 ? 26.814 -8.006 -28.616 1.00 84.56 221 VAL A CA 1
ATOM 1760 C C . VAL A 1 221 ? 25.897 -7.996 -29.839 1.00 84.56 221 VAL A C 1
ATOM 1762 O O . VAL A 1 221 ? 25.216 -8.988 -30.088 1.00 84.56 221 VAL A O 1
ATOM 1765 N N . VAL A 1 222 ? 25.897 -6.915 -30.629 1.00 85.44 222 VAL A N 1
ATOM 1766 C CA . VAL A 1 222 ? 25.062 -6.822 -31.842 1.00 85.44 222 VAL A CA 1
ATOM 1767 C C . VAL A 1 222 ? 25.441 -7.910 -32.846 1.00 85.44 222 VAL A C 1
ATOM 1769 O O . VAL A 1 222 ? 24.570 -8.650 -33.295 1.00 85.44 222 VAL A O 1
ATOM 1772 N N . LYS A 1 223 ? 26.742 -8.085 -33.115 1.00 87.00 223 LYS A N 1
ATOM 1773 C CA . LYS A 1 223 ? 27.244 -9.150 -33.996 1.00 87.00 223 LYS A CA 1
ATOM 1774 C C . LYS A 1 223 ? 26.861 -10.541 -33.494 1.00 87.00 223 LYS A C 1
ATOM 1776 O O . LYS A 1 223 ? 26.496 -11.388 -34.297 1.00 87.00 223 LYS A O 1
ATOM 1781 N N . ALA A 1 224 ? 26.945 -10.796 -32.188 1.00 86.50 224 ALA A N 1
ATOM 1782 C CA . ALA A 1 224 ? 26.597 -12.094 -31.615 1.00 86.50 224 ALA A CA 1
ATOM 1783 C C . ALA A 1 224 ? 25.107 -12.430 -31.782 1.00 86.50 224 ALA A C 1
ATOM 1785 O O . ALA A 1 224 ? 24.779 -13.582 -32.045 1.00 86.50 224 ALA A O 1
ATOM 1786 N N . VAL A 1 225 ? 24.223 -11.436 -31.654 1.00 84.31 225 VAL A N 1
ATOM 1787 C CA . VAL A 1 225 ? 22.770 -11.613 -31.816 1.00 84.31 225 VAL A CA 1
ATOM 1788 C C . VAL A 1 225 ? 22.373 -11.746 -33.290 1.00 84.31 225 VAL A C 1
ATOM 1790 O O . VAL A 1 225 ? 21.517 -12.560 -33.607 1.00 84.31 225 VAL A O 1
ATOM 1793 N N . GLN A 1 226 ? 23.008 -10.989 -34.190 1.00 85.94 226 GLN A N 1
ATOM 1794 C CA . GLN A 1 226 ? 22.712 -10.997 -35.631 1.00 85.94 226 GLN A CA 1
ATOM 1795 C C . GLN A 1 226 ? 23.344 -12.164 -36.400 1.00 85.94 226 GLN A C 1
ATOM 1797 O O . GLN A 1 226 ? 23.055 -12.347 -37.583 1.00 85.94 226 GLN A O 1
ATOM 1802 N N . ARG A 1 227 ? 24.227 -12.952 -35.771 1.00 80.31 227 ARG A N 1
ATOM 1803 C CA . ARG A 1 227 ? 24.790 -14.145 -36.411 1.00 80.31 227 ARG A CA 1
ATOM 1804 C C . ARG A 1 227 ? 23.649 -15.101 -36.785 1.00 80.31 227 ARG A C 1
ATOM 1806 O O . ARG A 1 227 ? 22.847 -15.434 -35.911 1.00 80.31 227 ARG A O 1
ATOM 1813 N N . PRO A 1 228 ? 23.579 -15.573 -38.043 1.00 61.31 228 PRO A N 1
ATOM 1814 C CA . PRO A 1 228 ? 22.567 -16.540 -38.433 1.00 61.31 228 PRO A CA 1
ATOM 1815 C C . PRO A 1 228 ? 22.716 -17.788 -37.559 1.00 61.31 228 PRO A C 1
ATOM 1817 O O . PRO A 1 228 ? 23.798 -18.374 -37.483 1.00 61.31 228 PRO A O 1
ATOM 1820 N N . ARG A 1 229 ? 21.636 -18.186 -36.874 1.00 57.72 229 ARG A N 1
ATOM 1821 C CA . ARG A 1 229 ? 21.572 -19.502 -36.231 1.00 57.72 229 ARG A CA 1
ATOM 1822 C C . ARG A 1 229 ? 21.711 -20.538 -37.345 1.00 57.72 229 ARG A C 1
ATOM 1824 O O . ARG A 1 229 ? 20.832 -20.636 -38.198 1.00 57.72 229 ARG A O 1
ATOM 1831 N N . SER A 1 230 ? 22.823 -21.265 -37.372 1.00 44.38 230 SER A N 1
ATOM 1832 C CA . SER A 1 230 ? 22.994 -22.422 -38.250 1.00 44.38 230 SER A CA 1
ATOM 1833 C C . SER A 1 230 ? 21.821 -23.378 -38.027 1.00 44.38 230 SER A C 1
ATOM 1835 O O . SER A 1 230 ? 21.527 -23.714 -36.881 1.00 44.38 230 SER A O 1
ATOM 1837 N N . ARG A 1 231 ? 21.149 -23.788 -39.108 1.00 44.25 231 ARG A N 1
ATOM 1838 C CA . ARG A 1 231 ? 19.932 -24.623 -39.097 1.00 44.25 231 ARG A CA 1
ATOM 1839 C C . ARG A 1 231 ? 20.111 -26.030 -38.498 1.00 44.25 231 ARG A C 1
ATOM 1841 O O . ARG A 1 231 ? 19.113 -26.714 -38.325 1.00 44.25 231 ARG A O 1
ATOM 1848 N N . ASP A 1 232 ? 21.323 -26.412 -38.098 1.00 41.47 232 ASP A N 1
ATOM 1849 C CA . ASP A 1 232 ? 21.653 -27.758 -37.615 1.00 41.47 232 ASP A CA 1
ATOM 1850 C C . ASP A 1 232 ? 21.986 -27.803 -36.114 1.00 41.47 232 ASP A C 1
ATOM 1852 O O . ASP A 1 232 ? 23.050 -28.265 -35.703 1.00 41.47 232 ASP A O 1
ATOM 1856 N N . GLN A 1 233 ? 21.074 -27.330 -35.262 1.00 34.47 233 GLN A N 1
ATOM 1857 C CA . GLN A 1 233 ? 21.043 -27.759 -33.860 1.00 34.47 233 GLN A CA 1
ATOM 1858 C C . GLN A 1 233 ? 19.603 -28.098 -33.461 1.00 34.47 233 GLN A C 1
ATOM 1860 O O . GLN A 1 233 ? 18.736 -27.231 -33.589 1.00 34.47 233 GLN A O 1
ATOM 1865 N N . PRO A 1 234 ? 19.320 -29.322 -32.972 1.00 36.94 234 PRO A N 1
ATOM 1866 C CA . PRO A 1 234 ? 18.007 -29.629 -32.419 1.00 36.94 234 PRO A CA 1
ATOM 1867 C C . PRO A 1 234 ? 17.719 -28.699 -31.234 1.00 36.94 234 PRO A C 1
ATOM 1869 O O . PRO A 1 234 ? 18.605 -28.432 -30.418 1.00 36.94 234 PRO A O 1
ATOM 1872 N N . GLU A 1 235 ? 16.483 -28.198 -31.135 1.00 35.62 235 GLU A N 1
ATOM 1873 C CA . GLU A 1 235 ? 16.007 -27.472 -29.955 1.00 35.62 235 GLU A CA 1
ATOM 1874 C C . GLU A 1 235 ? 16.110 -28.385 -28.728 1.00 35.62 235 GLU A C 1
ATOM 1876 O O . GLU A 1 235 ? 15.250 -29.223 -28.463 1.00 35.62 235 GLU A O 1
ATOM 1881 N N . VAL A 1 236 ? 17.190 -28.234 -27.963 1.00 35.69 236 VAL A N 1
ATOM 1882 C CA . VAL A 1 236 ? 17.309 -28.856 -26.647 1.00 35.69 236 VAL A CA 1
ATOM 1883 C C . VAL A 1 236 ? 16.441 -28.041 -25.680 1.00 35.69 236 VAL A C 1
ATOM 1885 O O . VAL A 1 236 ? 16.639 -26.824 -25.576 1.00 35.69 236 VAL A O 1
ATOM 1888 N N . PRO A 1 237 ? 15.503 -28.660 -24.936 1.00 39.69 237 PRO A N 1
ATOM 1889 C CA . PRO A 1 237 ? 14.765 -27.965 -23.891 1.00 39.69 237 PRO A CA 1
ATOM 1890 C C . PRO A 1 237 ? 15.766 -27.384 -22.896 1.00 39.69 237 PRO A C 1
ATOM 1892 O O . PRO A 1 237 ? 16.697 -28.078 -22.493 1.00 39.69 237 PRO A O 1
ATOM 1895 N N . ALA A 1 238 ? 15.591 -26.118 -22.513 1.00 41.66 238 ALA A N 1
ATOM 1896 C CA . ALA A 1 238 ? 16.520 -25.384 -21.658 1.00 41.66 238 ALA A CA 1
ATOM 1897 C C . ALA A 1 238 ? 16.926 -26.186 -20.402 1.00 41.66 238 ALA A C 1
ATOM 1899 O O . ALA A 1 238 ? 16.220 -26.200 -19.391 1.00 41.66 238 ALA A O 1
ATOM 1900 N N . ALA A 1 239 ? 18.089 -26.837 -20.471 1.00 31.12 239 ALA A N 1
ATOM 1901 C CA . ALA A 1 239 ? 18.674 -27.579 -19.369 1.00 31.12 239 ALA A CA 1
ATOM 1902 C C . ALA A 1 239 ? 19.237 -26.603 -18.316 1.00 31.12 239 ALA A C 1
ATOM 1904 O O . ALA A 1 239 ? 19.694 -25.501 -18.645 1.00 31.12 239 ALA A O 1
ATOM 1905 N N . PRO A 1 240 ? 19.180 -26.963 -17.023 1.00 35.25 240 PRO A N 1
ATOM 1906 C CA . PRO A 1 240 ? 19.538 -26.065 -15.940 1.00 35.25 240 PRO A CA 1
ATOM 1907 C C . PRO A 1 240 ? 21.050 -25.836 -15.923 1.00 35.25 240 PRO A C 1
ATOM 1909 O O . PRO A 1 240 ? 21.829 -26.780 -15.909 1.00 35.25 240 PRO A O 1
ATOM 1912 N N . ALA A 1 241 ? 21.465 -24.570 -15.863 1.00 33.34 241 ALA A N 1
ATOM 1913 C CA . ALA A 1 241 ? 22.861 -24.212 -15.643 1.00 33.34 241 ALA A CA 1
ATOM 1914 C C . ALA A 1 241 ? 23.339 -24.751 -14.282 1.00 33.34 241 ALA A C 1
ATOM 1916 O O . ALA A 1 241 ? 22.989 -24.206 -13.229 1.00 33.34 241 ALA A O 1
ATOM 1917 N N . THR A 1 242 ? 24.123 -25.823 -14.316 1.00 28.44 242 THR A N 1
ATOM 1918 C CA . THR A 1 242 ? 24.921 -26.332 -13.202 1.00 28.44 242 THR A CA 1
ATOM 1919 C C . THR A 1 242 ? 26.056 -25.340 -12.947 1.00 28.44 242 THR A C 1
ATOM 1921 O O . THR A 1 242 ? 26.870 -25.083 -13.829 1.00 28.44 242 THR A O 1
ATOM 1924 N N . ALA A 1 243 ? 26.091 -24.740 -11.757 1.00 29.48 243 ALA A N 1
ATOM 1925 C CA . ALA A 1 243 ? 27.237 -23.966 -11.285 1.00 29.48 243 ALA A CA 1
ATOM 1926 C C . ALA A 1 243 ? 28.153 -24.891 -10.464 1.00 29.48 243 ALA A C 1
ATOM 1928 O O . ALA A 1 243 ? 27.625 -25.747 -9.746 1.00 29.48 243 ALA A O 1
ATOM 1929 N N . PRO A 1 244 ? 29.487 -24.742 -10.536 1.00 28.39 244 PRO A N 1
ATOM 1930 C CA . PRO A 1 244 ? 30.396 -25.549 -9.737 1.00 28.39 244 PRO A CA 1
ATOM 1931 C C . PRO A 1 244 ? 30.218 -25.226 -8.248 1.00 28.39 244 PRO A C 1
ATOM 1933 O O . PRO A 1 244 ? 30.025 -24.075 -7.849 1.00 28.39 244 PRO A O 1
ATOM 1936 N N . ALA A 1 245 ? 30.233 -26.281 -7.439 1.00 32.12 245 ALA A N 1
ATOM 1937 C CA . ALA A 1 245 ? 30.153 -26.220 -5.991 1.00 32.12 245 ALA A CA 1
ATOM 1938 C C . ALA A 1 245 ? 31.476 -25.718 -5.397 1.00 32.12 245 ALA A C 1
ATOM 1940 O O . ALA A 1 245 ? 32.543 -26.152 -5.820 1.00 32.12 245 ALA A O 1
ATOM 1941 N N . GLY A 1 246 ? 31.391 -24.868 -4.370 1.00 32.84 246 GLY A N 1
ATOM 1942 C CA . GLY A 1 246 ? 32.509 -24.628 -3.455 1.00 32.84 246 GLY A CA 1
ATOM 1943 C C . GLY A 1 246 ? 32.812 -23.164 -3.159 1.00 32.84 246 GLY A C 1
ATOM 1944 O O . GLY A 1 246 ? 33.792 -22.628 -3.651 1.00 32.84 246 GLY A O 1
ATOM 1945 N N . ALA A 1 247 ? 32.017 -22.541 -2.289 1.00 28.11 247 ALA A N 1
ATOM 1946 C CA . ALA A 1 247 ? 32.514 -21.544 -1.339 1.00 28.11 247 ALA A CA 1
ATOM 1947 C C . ALA A 1 247 ? 31.498 -21.428 -0.197 1.00 28.11 247 ALA A C 1
ATOM 1949 O O . ALA A 1 247 ? 30.352 -21.021 -0.406 1.00 28.11 247 ALA A O 1
ATOM 1950 N N . LYS A 1 248 ? 31.903 -21.852 1.003 1.00 28.61 248 LYS A N 1
ATOM 1951 C CA . LYS A 1 248 ? 31.130 -21.688 2.236 1.00 28.61 248 LYS A CA 1
ATOM 1952 C C . LYS A 1 248 ? 30.910 -20.189 2.463 1.00 28.61 248 LYS A C 1
ATOM 1954 O O . LYS A 1 248 ? 31.876 -19.441 2.544 1.00 28.61 248 LYS A O 1
ATOM 1959 N N . TYR A 1 249 ? 29.653 -19.765 2.543 1.00 26.88 249 TYR A N 1
ATOM 1960 C CA . TYR A 1 249 ? 29.299 -18.415 2.972 1.00 26.88 249 TYR A CA 1
ATOM 1961 C C . TYR A 1 249 ? 28.875 -18.480 4.432 1.00 26.88 249 TYR A C 1
ATOM 1963 O O . TYR A 1 249 ? 27.792 -18.976 4.746 1.00 26.88 249 TYR A O 1
ATOM 1971 N N . GLU A 1 250 ? 29.757 -18.005 5.304 1.00 28.75 250 GLU A N 1
ATOM 1972 C CA . GLU A 1 250 ? 29.398 -17.646 6.667 1.00 28.75 250 GLU A CA 1
ATOM 1973 C C . GLU A 1 250 ? 28.516 -16.393 6.672 1.00 28.75 250 GLU A C 1
ATOM 1975 O O . GLU A 1 250 ? 28.632 -15.483 5.845 1.00 28.75 250 GLU A O 1
ATOM 1980 N N . ASP A 1 251 ? 27.587 -16.419 7.615 1.00 42.66 251 ASP A N 1
ATOM 1981 C CA . ASP A 1 251 ? 26.534 -15.457 7.876 1.00 42.66 251 ASP A CA 1
ATOM 1982 C C . ASP A 1 251 ? 27.100 -14.184 8.512 1.00 42.66 251 ASP A C 1
ATOM 1984 O O . ASP A 1 251 ? 27.437 -14.194 9.690 1.00 42.66 251 ASP A O 1
ATOM 1988 N N . ILE A 1 252 ? 27.208 -13.076 7.766 1.00 31.58 252 ILE A N 1
ATOM 1989 C CA . ILE A 1 252 ? 27.425 -11.753 8.370 1.00 31.58 252 ILE A CA 1
ATOM 1990 C C . ILE A 1 252 ? 26.671 -10.681 7.571 1.00 31.58 252 ILE A C 1
ATOM 1992 O O . ILE A 1 252 ? 26.958 -10.389 6.407 1.00 31.58 252 ILE A O 1
ATOM 1996 N N . GLY A 1 253 ? 25.678 -10.067 8.219 1.00 39.59 253 GLY A N 1
ATOM 1997 C CA . GLY A 1 253 ? 24.805 -9.054 7.638 1.00 39.59 253 GLY A CA 1
ATOM 1998 C C . GLY A 1 253 ? 25.545 -7.849 7.053 1.00 39.59 253 GLY A C 1
ATOM 1999 O O . GLY A 1 253 ? 26.317 -7.194 7.741 1.00 39.59 253 GLY A O 1
ATOM 2000 N N . ARG A 1 254 ? 25.255 -7.493 5.791 1.00 37.03 254 ARG A N 1
ATOM 2001 C CA . ARG A 1 254 ? 25.701 -6.224 5.172 1.00 37.03 254 ARG A CA 1
ATOM 2002 C C . ARG A 1 254 ? 24.915 -5.862 3.898 1.00 37.03 254 ARG A C 1
ATOM 2004 O O . ARG A 1 254 ? 25.467 -5.677 2.820 1.00 37.03 254 ARG A O 1
ATOM 2011 N N . VAL A 1 255 ? 23.603 -5.628 4.010 1.00 41.31 255 VAL A N 1
ATOM 2012 C CA . VAL A 1 255 ? 22.800 -5.056 2.893 1.00 41.31 255 VAL A CA 1
ATOM 2013 C C . VAL A 1 255 ? 23.190 -3.592 2.582 1.00 41.31 255 VAL A C 1
ATOM 2015 O O . VAL A 1 255 ? 22.857 -3.062 1.527 1.00 41.31 255 VAL A O 1
ATOM 2018 N N . LYS A 1 256 ? 23.991 -2.936 3.436 1.00 36.03 256 LYS A N 1
ATOM 2019 C CA . LYS A 1 256 ? 24.547 -1.595 3.171 1.00 36.03 256 LYS A CA 1
ATOM 2020 C C . LYS A 1 256 ? 25.747 -1.563 2.205 1.00 36.03 256 LYS A C 1
ATOM 2022 O O . LYS A 1 256 ? 26.144 -0.468 1.832 1.00 36.03 256 LYS A O 1
ATOM 2027 N N . HIS A 1 257 ? 26.328 -2.698 1.796 1.00 39.44 257 HIS A N 1
ATOM 2028 C CA . HIS A 1 257 ? 27.577 -2.725 1.004 1.00 39.44 257 HIS A CA 1
ATOM 2029 C C . HIS A 1 257 ? 27.429 -3.145 -0.468 1.00 39.44 257 HIS A C 1
ATOM 2031 O O . HIS A 1 257 ? 28.364 -2.959 -1.239 1.00 39.44 257 HIS A O 1
ATOM 2037 N N . ALA A 1 258 ? 26.271 -3.647 -0.913 1.00 38.66 258 ALA A N 1
ATOM 2038 C CA . ALA A 1 258 ? 26.134 -4.165 -2.283 1.00 38.66 258 ALA A CA 1
ATOM 2039 C C . ALA A 1 258 ? 26.349 -3.100 -3.382 1.00 38.66 258 ALA A C 1
ATOM 2041 O O . ALA A 1 258 ? 26.803 -3.427 -4.472 1.00 38.66 258 ALA A O 1
ATOM 2042 N N . ARG A 1 259 ? 26.078 -1.818 -3.090 1.00 39.88 259 ARG A N 1
ATOM 2043 C CA . ARG A 1 259 ? 26.359 -0.703 -4.015 1.00 39.88 259 ARG A CA 1
ATOM 2044 C C . ARG A 1 259 ? 27.854 -0.399 -4.146 1.00 39.88 259 ARG A C 1
ATOM 2046 O O . ARG A 1 259 ? 28.290 0.037 -5.195 1.00 39.88 259 ARG A O 1
ATOM 2053 N N . GLN A 1 260 ? 28.614 -0.645 -3.083 1.00 45.12 260 GLN A N 1
ATOM 2054 C CA . GLN A 1 260 ? 30.047 -0.360 -2.995 1.00 45.12 260 GLN A CA 1
ATOM 2055 C C . GLN A 1 260 ? 30.899 -1.505 -3.572 1.00 45.12 260 GLN A C 1
ATOM 2057 O O . GLN A 1 260 ? 32.040 -1.282 -3.938 1.00 45.12 260 GLN A O 1
ATOM 2062 N N . LEU A 1 261 ? 30.325 -2.711 -3.673 1.00 44.47 261 LEU A N 1
ATOM 2063 C CA . LEU A 1 261 ? 30.946 -3.913 -4.250 1.00 44.47 261 LEU A CA 1
ATOM 2064 C C . LEU A 1 261 ? 30.769 -4.047 -5.774 1.00 44.47 261 LEU A C 1
ATOM 2066 O O . LEU A 1 261 ? 31.468 -4.841 -6.391 1.00 44.47 261 LEU A O 1
ATOM 2070 N N . LEU A 1 262 ? 29.807 -3.335 -6.373 1.00 46.25 262 LEU A N 1
ATOM 2071 C CA . LEU A 1 262 ? 29.510 -3.399 -7.815 1.00 46.25 262 LEU A CA 1
ATOM 2072 C C . LEU A 1 262 ? 29.944 -2.142 -8.582 1.00 46.25 262 LEU A C 1
ATOM 2074 O O . LEU A 1 262 ? 29.959 -2.145 -9.810 1.00 46.25 262 LEU A O 1
ATOM 2078 N N . GLU A 1 263 ? 30.300 -1.081 -7.864 1.00 49.19 263 GLU A N 1
ATOM 2079 C CA . GLU A 1 263 ? 30.866 0.142 -8.416 1.00 49.19 263 GLU A CA 1
ATOM 2080 C C . GLU A 1 263 ? 32.150 0.450 -7.648 1.00 49.19 263 GLU A C 1
ATOM 2082 O O . GLU A 1 263 ? 32.143 1.209 -6.676 1.00 49.19 263 GLU A O 1
ATOM 2087 N N . ASP A 1 264 ? 33.276 -0.098 -8.106 1.00 44.66 264 ASP A N 1
ATOM 2088 C CA . ASP A 1 264 ? 34.532 0.600 -7.868 1.00 44.66 264 ASP A CA 1
ATOM 2089 C C . ASP A 1 264 ? 34.358 1.992 -8.472 1.00 44.66 264 ASP A C 1
ATOM 2091 O O . ASP A 1 264 ? 34.018 2.132 -9.654 1.00 44.66 264 ASP A O 1
ATOM 2095 N N . LYS A 1 265 ? 34.539 3.044 -7.665 1.00 47.44 265 LYS A 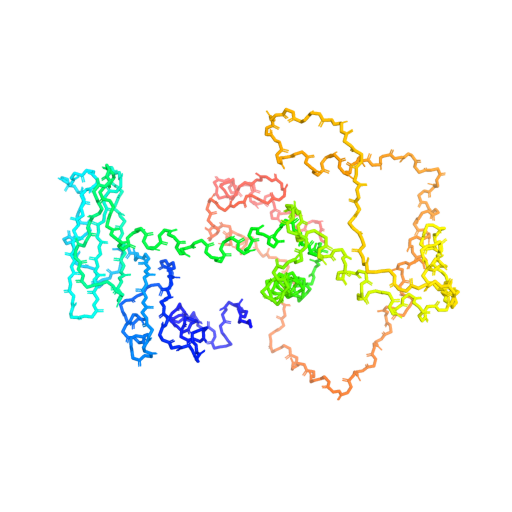N 1
ATOM 2096 C CA . LYS A 1 265 ? 34.668 4.395 -8.210 1.00 47.44 265 LYS A CA 1
ATOM 2097 C C . LYS A 1 265 ? 35.837 4.347 -9.183 1.00 47.44 265 LYS A C 1
ATOM 2099 O O . LYS A 1 265 ? 36.989 4.378 -8.764 1.00 47.44 265 LYS A O 1
ATOM 2104 N N . LYS A 1 266 ? 35.541 4.268 -10.479 1.00 53.41 266 LYS A N 1
ATOM 2105 C CA . LYS A 1 266 ? 36.540 4.397 -11.533 1.00 53.41 266 LYS A CA 1
ATOM 2106 C C . LYS A 1 266 ? 37.036 5.837 -11.507 1.00 53.41 266 LYS A C 1
ATOM 2108 O O . LYS A 1 266 ? 36.485 6.705 -12.175 1.00 53.41 266 LYS A O 1
ATOM 2113 N N . SER A 1 267 ? 38.033 6.106 -10.675 1.00 61.00 267 SER A N 1
ATOM 2114 C CA . SER A 1 267 ? 38.844 7.309 -10.772 1.00 61.00 267 SER A CA 1
ATOM 2115 C C . SER A 1 267 ? 39.986 7.016 -11.733 1.00 61.00 267 SER A C 1
ATOM 2117 O O . SER A 1 267 ? 40.792 6.126 -11.478 1.00 61.00 267 SER A O 1
ATOM 2119 N N . GLY A 1 268 ? 40.047 7.760 -12.830 1.00 63.62 268 GLY A N 1
ATOM 2120 C CA . GLY A 1 268 ? 41.177 7.774 -13.750 1.00 63.62 268 GLY A CA 1
ATOM 2121 C C . GLY A 1 268 ? 41.595 9.216 -14.004 1.00 63.62 268 GLY A C 1
ATOM 2122 O O . GLY A 1 268 ? 40.748 10.113 -14.003 1.00 63.62 268 GLY A O 1
ATOM 2123 N N . LYS A 1 269 ? 42.892 9.453 -14.215 1.00 62.56 269 LYS A N 1
ATOM 2124 C CA . LYS A 1 269 ? 43.340 10.695 -14.851 1.00 62.56 269 LYS A CA 1
ATOM 2125 C C . LYS A 1 269 ? 42.938 10.610 -16.319 1.00 62.56 269 LYS A C 1
ATOM 2127 O O . LYS A 1 269 ? 43.335 9.682 -17.014 1.00 62.56 269 LYS A O 1
ATOM 2132 N N . LEU A 1 270 ? 42.113 11.548 -16.770 1.00 63.19 270 LEU A N 1
ATOM 2133 C CA . LEU A 1 270 ? 41.834 11.710 -18.191 1.00 63.19 270 LEU A CA 1
ATOM 2134 C C . LEU A 1 270 ? 43.120 12.204 -18.859 1.00 63.19 270 LEU A C 1
ATOM 2136 O O . LEU A 1 270 ? 43.591 13.292 -18.545 1.00 63.19 270 LEU A O 1
ATOM 2140 N N . GLU A 1 271 ? 43.683 11.406 -19.765 1.00 79.56 271 GLU A N 1
ATOM 2141 C CA . GLU A 1 271 ? 44.833 11.813 -20.594 1.00 79.56 271 GLU A CA 1
ATOM 2142 C C . GLU A 1 271 ? 44.447 12.845 -21.665 1.00 79.56 271 GLU A C 1
ATOM 2144 O O . GLU A 1 271 ? 45.293 13.456 -22.312 1.00 79.56 271 GLU A O 1
ATOM 2149 N N . VAL A 1 272 ? 43.145 13.055 -21.854 1.00 80.38 272 VAL A N 1
ATOM 2150 C CA . VAL A 1 272 ? 42.591 14.059 -22.753 1.00 80.38 272 VAL A CA 1
ATOM 2151 C C . VAL A 1 272 ? 42.489 15.403 -22.038 1.00 80.38 272 VAL A C 1
ATOM 2153 O O . VAL A 1 272 ? 41.963 15.498 -20.928 1.00 80.38 272 VAL A O 1
ATOM 2156 N N . THR A 1 273 ? 42.940 16.458 -22.717 1.00 86.56 273 THR A N 1
ATOM 2157 C CA . THR A 1 273 ? 42.769 17.835 -22.254 1.00 86.56 273 THR A CA 1
ATOM 2158 C C . THR A 1 273 ? 41.290 18.197 -22.139 1.00 86.56 273 THR A C 1
ATOM 2160 O O . THR A 1 273 ? 40.439 17.702 -22.889 1.00 86.56 273 THR A O 1
ATOM 2163 N N . LYS A 1 274 ? 40.972 19.079 -21.189 1.00 78.62 274 LYS A N 1
ATOM 2164 C CA . LYS A 1 274 ? 39.600 19.515 -20.908 1.00 78.62 274 LYS A CA 1
ATOM 2165 C C . LYS A 1 274 ? 38.912 20.043 -22.169 1.00 78.62 274 LYS A C 1
ATOM 2167 O O . LYS A 1 274 ? 37.761 19.707 -22.423 1.00 78.62 274 LYS A O 1
ATOM 2172 N N . GLU A 1 275 ? 39.645 20.773 -23.001 1.00 83.75 275 GLU A N 1
ATOM 2173 C CA . GLU A 1 275 ? 39.150 21.375 -24.237 1.00 83.75 275 GLU A CA 1
ATOM 2174 C C . GLU A 1 275 ? 38.727 20.304 -25.253 1.00 83.75 275 GLU A C 1
ATOM 2176 O O . GLU A 1 275 ? 37.656 20.405 -25.855 1.00 83.75 275 GLU A O 1
ATOM 2181 N N . LYS A 1 276 ? 39.516 19.229 -25.405 1.00 84.62 276 LYS A N 1
ATOM 2182 C CA . LYS A 1 276 ? 39.172 18.099 -26.286 1.00 84.62 276 LYS A CA 1
ATOM 2183 C C . LYS A 1 276 ? 37.955 17.335 -25.770 1.00 84.62 276 LYS A C 1
ATOM 2185 O O . LYS A 1 276 ? 37.113 16.914 -26.564 1.00 84.62 276 LYS A O 1
ATOM 2190 N N . LEU A 1 277 ? 37.847 17.161 -24.452 1.00 79.81 277 LEU A N 1
ATOM 2191 C CA . LEU A 1 277 ? 36.697 16.503 -23.834 1.00 79.81 277 LEU A CA 1
ATOM 2192 C C . LEU A 1 277 ? 35.417 17.323 -24.028 1.00 79.81 277 LEU A C 1
ATOM 2194 O O . LEU A 1 277 ? 34.384 16.777 -24.408 1.00 79.81 277 LEU A O 1
ATOM 2198 N N . GLU A 1 278 ? 35.491 18.633 -23.809 1.00 79.62 278 GLU A N 1
ATOM 2199 C CA . GLU A 1 278 ? 34.366 19.549 -23.988 1.00 79.62 278 GLU A CA 1
ATOM 2200 C C . GLU A 1 278 ? 33.926 19.625 -25.451 1.00 79.62 278 GLU A C 1
ATOM 2202 O O . GLU A 1 278 ? 32.728 19.565 -25.724 1.00 79.62 278 GLU A O 1
ATOM 2207 N N . GLN A 1 279 ? 34.863 19.664 -26.405 1.00 83.19 279 GLN A N 1
ATOM 2208 C CA . GLN A 1 279 ? 34.544 19.581 -27.833 1.00 83.19 279 GLN A CA 1
ATOM 2209 C C . GLN A 1 279 ? 33.874 18.252 -28.199 1.00 83.19 279 GLN A C 1
ATOM 2211 O O . GLN A 1 279 ? 32.890 18.250 -28.939 1.00 83.19 279 GLN A O 1
ATOM 2216 N N . HIS A 1 280 ? 34.348 17.129 -27.650 1.00 80.44 280 HIS A N 1
ATOM 2217 C CA . HIS A 1 280 ? 33.739 15.819 -27.879 1.00 80.44 280 HIS A CA 1
ATOM 2218 C C . HIS A 1 280 ? 32.314 15.736 -27.316 1.00 80.44 280 HIS A C 1
ATOM 2220 O O . HIS A 1 280 ? 31.399 15.281 -28.002 1.00 80.44 280 HIS A O 1
ATOM 2226 N N . ILE A 1 281 ? 32.107 16.206 -26.082 1.00 76.31 281 ILE A N 1
ATOM 2227 C CA . ILE A 1 281 ? 30.786 16.243 -25.442 1.00 76.31 281 ILE A CA 1
ATOM 2228 C C . ILE A 1 281 ? 29.853 17.168 -26.221 1.00 76.31 281 ILE A C 1
ATOM 2230 O O . ILE A 1 281 ? 28.714 16.793 -26.489 1.00 76.31 281 ILE A O 1
ATOM 2234 N N . LYS A 1 282 ? 30.334 18.344 -26.637 1.00 76.06 282 LYS A N 1
ATOM 2235 C CA . LYS A 1 282 ? 29.562 19.272 -27.465 1.00 76.06 282 LYS A CA 1
ATOM 2236 C C . LYS A 1 282 ? 29.178 18.608 -28.788 1.00 76.06 282 LYS A C 1
ATOM 2238 O O . LYS A 1 282 ? 28.011 18.630 -29.139 1.00 76.06 282 LYS A O 1
ATOM 2243 N N . GLY A 1 283 ? 30.091 17.926 -29.474 1.00 76.00 283 GLY A N 1
ATOM 2244 C CA . GLY A 1 283 ? 29.775 17.208 -30.715 1.00 76.00 283 GLY A CA 1
ATOM 2245 C C . GLY A 1 283 ? 28.803 16.029 -30.550 1.00 76.00 283 GLY A C 1
ATOM 2246 O O . GLY A 1 283 ? 28.036 15.752 -31.465 1.00 76.00 283 GLY A O 1
ATOM 2247 N N . GLN A 1 284 ? 28.815 15.330 -29.409 1.00 74.06 284 GLN A N 1
ATOM 2248 C CA . GLN A 1 284 ? 27.945 14.165 -29.180 1.00 74.06 284 GLN A CA 1
ATOM 2249 C C . GLN A 1 284 ? 26.571 14.494 -28.598 1.00 74.06 284 GLN A C 1
ATOM 2251 O O . GLN A 1 284 ? 25.603 13.804 -28.904 1.00 74.06 284 GLN A O 1
ATOM 2256 N N . TYR A 1 285 ? 26.498 15.494 -27.722 1.00 58.31 285 TYR A N 1
ATOM 2257 C CA . TYR A 1 285 ? 25.303 15.791 -26.930 1.00 58.31 285 TYR A CA 1
ATOM 2258 C C . TYR A 1 285 ? 24.704 17.162 -27.241 1.00 58.31 285 TYR A C 1
ATOM 2260 O O . TYR A 1 285 ? 23.703 17.533 -26.628 1.00 58.31 285 TYR A O 1
ATOM 2268 N N . SER A 1 286 ? 25.293 17.931 -28.164 1.00 62.41 286 SER A N 1
ATOM 2269 C CA . SER A 1 286 ? 24.605 19.093 -28.721 1.00 62.41 286 SER A CA 1
ATOM 2270 C C . SER A 1 286 ? 23.764 18.673 -29.916 1.00 62.41 286 SER A C 1
ATOM 2272 O O . SER A 1 286 ? 24.224 17.978 -30.817 1.00 62.41 286 SER A O 1
ATOM 2274 N N . ASP A 1 287 ? 22.512 19.104 -29.894 1.00 71.88 287 ASP A N 1
ATOM 2275 C CA . ASP A 1 287 ? 21.623 19.057 -31.039 1.00 71.88 287 ASP A CA 1
ATOM 2276 C C . ASP A 1 287 ? 21.769 20.393 -31.801 1.00 71.88 287 ASP A C 1
ATOM 2278 O O . ASP A 1 287 ? 21.432 21.446 -31.240 1.00 71.88 287 ASP A O 1
ATOM 2282 N N . PRO A 1 288 ? 22.295 20.395 -33.044 1.00 73.50 288 PRO A N 1
ATOM 2283 C CA . PRO A 1 288 ? 22.413 21.602 -33.866 1.00 73.50 288 PRO A CA 1
ATOM 2284 C C . PRO A 1 288 ? 21.052 22.244 -34.153 1.00 73.50 288 PRO A C 1
ATOM 2286 O O . PRO A 1 288 ? 20.963 23.457 -34.330 1.00 73.50 288 PRO A O 1
ATOM 2289 N N . ALA A 1 289 ? 19.992 21.433 -34.157 1.00 72.44 289 ALA A N 1
ATOM 2290 C CA . ALA A 1 289 ? 18.616 21.831 -34.387 1.00 72.44 289 ALA A CA 1
ATOM 2291 C C . ALA A 1 289 ? 17.846 22.079 -33.080 1.00 72.44 289 ALA A C 1
ATOM 2293 O O . ALA A 1 289 ? 16.640 22.288 -33.131 1.00 72.44 289 ALA A O 1
ATOM 2294 N N . ARG A 1 290 ? 18.508 22.154 -31.912 1.00 67.44 290 ARG A N 1
ATOM 2295 C CA . ARG A 1 290 ? 17.833 22.416 -30.620 1.00 67.44 290 ARG A CA 1
ATOM 2296 C C . ARG A 1 290 ? 16.992 23.699 -30.603 1.00 67.44 290 ARG A C 1
ATOM 2298 O O . ARG A 1 290 ? 16.088 23.834 -29.787 1.00 67.44 290 ARG A O 1
ATOM 2305 N N . ASN A 1 291 ? 17.358 24.658 -31.455 1.00 71.94 291 ASN A N 1
ATOM 2306 C CA . ASN A 1 291 ? 16.684 25.945 -31.608 1.00 71.94 291 ASN A CA 1
ATOM 2307 C C . ASN A 1 291 ? 15.710 25.958 -32.797 1.00 71.94 291 ASN A C 1
ATOM 2309 O O . ASN A 1 291 ? 15.022 26.956 -32.993 1.00 71.94 291 ASN A O 1
ATOM 2313 N N . ASN A 1 292 ? 15.651 24.882 -33.584 1.00 80.62 292 ASN A N 1
ATOM 2314 C CA . ASN A 1 292 ? 14.666 24.740 -34.641 1.00 80.62 292 ASN A CA 1
ATOM 2315 C C . ASN A 1 292 ? 13.354 24.287 -33.991 1.00 80.62 292 ASN A C 1
ATOM 2317 O O . ASN A 1 292 ? 13.312 23.212 -33.386 1.00 80.62 292 ASN A O 1
ATOM 2321 N N . PRO A 1 293 ? 12.278 25.083 -34.076 1.00 69.38 293 PRO A N 1
ATOM 2322 C CA . PRO A 1 293 ? 10.993 24.682 -33.531 1.00 69.38 293 PRO A CA 1
ATOM 2323 C C . PRO A 1 293 ? 10.507 23.416 -34.245 1.00 69.38 293 PRO A C 1
ATOM 2325 O O . PRO A 1 293 ? 10.392 23.380 -35.470 1.00 69.38 293 PRO A O 1
ATOM 2328 N N . LEU A 1 294 ? 10.239 22.363 -33.470 1.00 73.81 294 LEU A N 1
ATOM 2329 C CA . LEU A 1 294 ? 9.641 21.137 -33.989 1.00 73.81 294 LEU A CA 1
ATOM 2330 C C . LEU A 1 294 ? 8.243 21.451 -34.533 1.00 73.81 294 LEU A C 1
ATOM 2332 O O . LEU A 1 294 ? 7.455 22.140 -33.883 1.00 73.81 294 LEU A O 1
ATOM 2336 N N . VAL A 1 295 ? 7.937 20.930 -35.721 1.00 70.38 295 VAL A N 1
ATOM 2337 C CA . VAL A 1 295 ? 6.628 21.107 -36.358 1.00 70.38 295 VAL A CA 1
ATOM 2338 C C . VAL A 1 295 ? 5.549 20.469 -35.468 1.00 70.38 295 VAL A C 1
ATOM 2340 O O . VAL A 1 295 ? 5.762 19.356 -34.975 1.00 70.38 295 VAL A O 1
ATOM 2343 N N . PRO A 1 296 ? 4.400 21.129 -35.230 1.00 62.56 296 PRO A N 1
ATOM 2344 C CA . PRO A 1 296 ? 3.354 20.573 -34.382 1.00 62.56 296 PRO A CA 1
ATOM 2345 C C . PRO A 1 296 ? 2.870 19.215 -34.906 1.00 62.56 296 PRO A C 1
ATOM 2347 O O . PRO A 1 296 ? 2.396 19.103 -36.035 1.00 62.56 296 PRO A O 1
ATOM 2350 N N . LEU A 1 297 ? 2.953 18.176 -34.070 1.00 65.44 297 LEU A N 1
ATOM 2351 C CA . LEU A 1 297 ? 2.273 16.901 -34.303 1.00 65.44 297 LEU A CA 1
ATOM 2352 C C . LEU A 1 297 ? 0.761 17.177 -34.268 1.00 65.44 297 LEU A C 1
ATOM 2354 O O . LEU A 1 297 ? 0.192 17.331 -33.190 1.00 65.44 297 LEU A O 1
ATOM 2358 N N . GLY A 1 298 ? 0.125 17.296 -35.439 1.00 61.53 298 GLY A N 1
ATOM 2359 C CA . GLY A 1 298 ? -1.231 17.847 -35.639 1.00 61.53 298 GLY A CA 1
ATOM 2360 C C . GLY A 1 298 ? -2.401 17.157 -34.917 1.00 61.53 298 GLY A C 1
ATOM 2361 O O . GLY A 1 298 ? -3.544 17.557 -35.085 1.00 61.53 298 GLY A O 1
ATOM 2362 N N . HIS A 1 299 ? -2.132 16.135 -34.109 1.00 72.38 299 HIS A N 1
ATOM 2363 C CA . HIS A 1 299 ? -3.095 15.382 -33.301 1.00 72.38 299 HIS A CA 1
ATOM 2364 C C . HIS A 1 299 ? -2.963 15.657 -31.790 1.00 72.38 299 HIS A C 1
ATOM 2366 O O . HIS A 1 299 ? -3.736 15.121 -31.000 1.00 72.38 299 HIS A O 1
ATOM 2372 N N . MET A 1 300 ? -2.002 16.485 -31.365 1.00 61.94 300 MET A N 1
ATOM 2373 C CA . MET A 1 300 ? -1.831 16.875 -29.963 1.00 61.94 300 MET A CA 1
ATOM 2374 C C . MET A 1 300 ? -2.526 18.220 -29.703 1.00 61.94 300 MET A C 1
ATOM 2376 O O . MET A 1 300 ? -2.057 19.241 -30.213 1.00 61.94 300 MET A O 1
ATOM 2380 N N . PRO A 1 301 ? -3.614 18.268 -28.909 1.00 69.88 301 PRO A N 1
ATOM 2381 C CA . PRO A 1 301 ? -4.254 19.532 -28.565 1.00 69.88 301 PRO A CA 1
ATOM 2382 C C . PRO A 1 301 ? -3.260 20.420 -27.810 1.00 69.88 301 PRO A C 1
ATOM 2384 O O . PRO A 1 301 ? -2.715 20.025 -26.776 1.00 69.88 301 PRO A O 1
ATOM 2387 N N . HIS A 1 302 ? -3.002 21.618 -28.339 1.00 61.62 302 HIS A N 1
ATOM 2388 C CA . HIS A 1 302 ? -2.158 22.593 -27.660 1.00 61.62 302 HIS A CA 1
ATOM 2389 C C . HIS A 1 302 ? -2.897 23.097 -26.415 1.00 61.62 302 HIS A C 1
ATOM 2391 O O . HIS A 1 302 ? -4.051 23.522 -26.529 1.00 61.62 302 HIS A O 1
ATOM 2397 N N . PRO A 1 303 ? -2.282 23.049 -25.221 1.00 72.88 303 PRO A N 1
ATOM 2398 C CA . PRO A 1 303 ? -2.902 23.635 -24.047 1.00 72.88 303 PRO A CA 1
ATOM 2399 C C . PRO A 1 303 ? -3.097 25.134 -24.285 1.00 72.88 303 PRO A C 1
ATOM 2401 O O . PRO A 1 303 ? -2.232 25.797 -24.861 1.00 72.88 303 PRO A O 1
ATOM 2404 N N . ALA A 1 304 ? -4.234 25.668 -23.836 1.00 79.94 304 ALA A N 1
ATOM 2405 C CA . ALA A 1 304 ? -4.476 27.101 -23.889 1.00 79.94 304 ALA A CA 1
ATOM 2406 C C . ALA A 1 304 ? -3.336 27.849 -23.166 1.00 79.94 304 ALA A C 1
ATOM 2408 O O . ALA A 1 304 ? -2.848 27.365 -22.135 1.00 79.94 304 ALA A O 1
ATOM 2409 N N . PRO A 1 305 ? -2.897 29.008 -23.687 1.00 75.25 305 PRO A N 1
ATOM 2410 C CA . PRO A 1 305 ? -1.868 29.800 -23.035 1.00 75.25 305 PRO A CA 1
ATOM 2411 C C . PRO A 1 305 ? -2.282 30.114 -21.589 1.00 75.25 305 PRO A C 1
ATOM 2413 O O . PRO A 1 305 ? -3.465 30.345 -21.317 1.00 75.25 305 PRO A O 1
ATOM 2416 N N . PRO A 1 306 ? -1.334 30.100 -20.638 1.00 75.31 306 PRO A N 1
ATOM 2417 C CA . PRO A 1 306 ? -1.649 30.332 -19.238 1.00 75.31 306 PRO A CA 1
ATOM 2418 C C . PRO A 1 306 ? -2.266 31.724 -19.066 1.00 75.31 306 PRO A C 1
ATOM 2420 O O . PRO A 1 306 ? -1.654 32.735 -19.400 1.00 75.31 306 PRO A O 1
ATOM 2423 N N . THR A 1 307 ? -3.465 31.782 -18.487 1.00 85.06 307 THR A N 1
ATOM 2424 C CA . THR A 1 307 ? -4.178 33.035 -18.172 1.00 85.06 307 THR A CA 1
ATOM 2425 C C . THR A 1 307 ? -3.488 33.865 -17.092 1.00 85.06 307 THR A C 1
ATOM 2427 O O . THR A 1 307 ? -3.810 35.031 -16.896 1.00 85.06 307 THR A O 1
ATOM 2430 N N . SER A 1 308 ? -2.536 33.275 -16.371 1.00 80.44 308 SER A N 1
ATOM 2431 C CA . SER A 1 308 ? -1.713 33.949 -15.371 1.00 80.44 308 SER A CA 1
ATOM 2432 C C . SER A 1 308 ? -0.247 33.836 -15.765 1.00 80.44 308 SER A C 1
ATOM 2434 O O . SER A 1 308 ? 0.306 32.736 -15.789 1.00 80.44 308 SER A O 1
ATOM 2436 N N . GLN A 1 309 ? 0.398 34.967 -16.048 1.00 73.25 309 GLN A N 1
ATOM 2437 C CA . GLN A 1 309 ? 1.837 34.988 -16.291 1.00 73.25 309 GLN A CA 1
ATOM 2438 C C . GLN A 1 309 ? 2.596 34.566 -15.027 1.00 73.25 309 GLN A C 1
ATOM 2440 O O . GLN A 1 309 ? 2.309 35.019 -13.915 1.00 73.25 309 GLN A O 1
ATOM 2445 N N . PHE A 1 310 ? 3.577 33.682 -15.199 1.00 66.38 310 PHE A N 1
ATOM 2446 C CA . PHE A 1 310 ? 4.438 33.258 -14.105 1.00 66.38 310 PHE A CA 1
ATOM 2447 C C . PHE A 1 310 ? 5.321 34.431 -13.672 1.00 66.38 310 PHE A C 1
ATOM 2449 O O . PHE A 1 310 ? 6.056 35.001 -14.476 1.00 66.38 310 PHE A O 1
ATOM 2456 N N . ASN A 1 311 ? 5.250 34.806 -12.397 1.00 75.50 311 ASN A N 1
ATOM 2457 C CA . ASN A 1 311 ? 6.046 35.908 -11.876 1.00 75.50 311 ASN A CA 1
ATOM 2458 C C . ASN A 1 311 ? 7.521 35.489 -11.759 1.00 75.50 311 ASN A C 1
ATOM 2460 O O . ASN A 1 311 ? 7.895 34.765 -10.837 1.00 75.50 311 ASN A O 1
ATOM 2464 N N . ILE A 1 312 ? 8.342 35.967 -12.693 1.00 76.44 312 ILE A N 1
ATOM 2465 C CA . ILE A 1 312 ? 9.792 35.724 -12.746 1.00 76.44 312 ILE A CA 1
ATOM 2466 C C . ILE A 1 312 ? 10.605 36.649 -11.829 1.00 76.44 312 ILE A C 1
ATOM 2468 O O . ILE A 1 312 ? 11.824 36.512 -11.742 1.00 76.44 312 ILE A O 1
ATOM 2472 N N . MET A 1 313 ? 9.962 37.591 -11.133 1.00 76.88 313 MET A N 1
ATOM 2473 C CA . MET A 1 313 ? 10.667 38.493 -10.228 1.00 76.88 313 MET A CA 1
ATOM 2474 C C . MET A 1 313 ? 11.248 37.723 -9.046 1.00 76.88 313 MET A C 1
ATOM 2476 O O . MET A 1 313 ? 10.587 36.887 -8.423 1.00 76.88 313 MET A O 1
ATOM 2480 N N . LEU A 1 314 ? 12.481 38.076 -8.681 1.00 76.94 314 LEU A N 1
ATOM 2481 C CA . LEU A 1 314 ? 13.134 37.528 -7.499 1.00 76.94 314 LEU A CA 1
ATOM 2482 C C . LEU A 1 314 ? 12.249 37.727 -6.253 1.00 76.94 314 LEU A C 1
ATOM 2484 O O . LEU A 1 314 ? 11.677 38.806 -6.049 1.00 76.94 314 LEU A O 1
ATOM 2488 N N . PRO A 1 315 ? 12.137 36.711 -5.382 1.00 82.88 315 PRO A N 1
ATOM 2489 C CA . PRO A 1 315 ? 11.247 36.777 -4.237 1.00 82.88 315 PRO A CA 1
ATOM 2490 C C . PRO A 1 315 ? 11.680 37.890 -3.276 1.00 82.88 315 PRO A C 1
ATOM 2492 O O . PRO A 1 315 ? 12.826 37.955 -2.824 1.00 82.88 315 PRO A O 1
ATOM 2495 N N . LYS A 1 316 ? 10.735 38.764 -2.915 1.00 88.88 316 LYS A N 1
ATOM 2496 C CA . LYS A 1 316 ? 10.945 39.798 -1.890 1.00 88.88 316 LYS A CA 1
ATOM 2497 C C . LYS A 1 316 ? 11.274 39.148 -0.540 1.00 88.88 316 LYS A C 1
ATOM 2499 O O . LYS A 1 316 ? 10.749 38.081 -0.215 1.00 88.88 316 LYS A O 1
ATOM 2504 N N . PHE A 1 317 ? 12.072 39.821 0.293 1.00 88.62 317 PHE A N 1
ATOM 2505 C CA . PHE A 1 317 ? 12.464 39.298 1.610 1.00 88.62 317 PHE A CA 1
ATOM 2506 C C . PHE A 1 317 ? 11.258 38.946 2.496 1.00 88.62 317 PHE A C 1
ATOM 2508 O O . PHE A 1 317 ? 11.252 37.912 3.163 1.00 88.62 317 PHE A O 1
ATOM 2515 N N . CYS A 1 318 ? 10.195 39.760 2.453 1.00 87.19 318 CYS A N 1
ATOM 2516 C CA . CYS A 1 318 ? 8.945 39.477 3.161 1.00 87.19 318 CYS A CA 1
ATOM 2517 C C . CYS A 1 318 ? 8.350 38.119 2.760 1.00 87.19 318 CYS A C 1
ATOM 2519 O O . CYS A 1 318 ? 7.924 37.359 3.630 1.00 87.19 318 CYS A O 1
ATOM 2521 N N . LYS A 1 319 ? 8.413 37.772 1.470 1.00 86.31 319 LYS A N 1
ATOM 2522 C CA . LYS A 1 319 ? 7.889 36.514 0.943 1.00 86.31 319 LYS A CA 1
ATOM 2523 C C . LYS A 1 319 ? 8.731 35.321 1.361 1.00 86.31 319 LYS A C 1
ATOM 2525 O O . LYS A 1 319 ? 8.186 34.310 1.796 1.00 86.31 319 LYS A O 1
ATOM 2530 N N . VAL A 1 320 ? 10.054 35.458 1.308 1.00 87.31 320 VAL A N 1
ATOM 2531 C CA . VAL A 1 320 ? 10.980 34.430 1.802 1.00 87.31 320 VAL A CA 1
ATOM 2532 C C . VAL A 1 320 ? 10.747 34.168 3.292 1.00 87.31 320 VAL A C 1
ATOM 2534 O O . VAL A 1 320 ? 10.638 33.017 3.713 1.00 87.31 320 VAL A O 1
ATOM 2537 N N . ARG A 1 321 ? 10.560 35.227 4.087 1.00 89.38 321 ARG A N 1
ATOM 2538 C CA . ARG A 1 321 ? 10.247 35.123 5.517 1.00 89.38 321 ARG A CA 1
ATOM 2539 C C . ARG A 1 321 ? 8.921 34.403 5.779 1.00 89.38 321 ARG A C 1
ATOM 2541 O O . ARG A 1 321 ? 8.861 33.562 6.672 1.00 89.38 321 ARG A O 1
ATOM 2548 N N . GLU A 1 322 ? 7.870 34.699 5.016 1.00 89.25 322 GLU A N 1
ATOM 2549 C CA . GLU A 1 322 ? 6.586 33.986 5.112 1.00 89.25 322 GLU A CA 1
ATOM 2550 C C . GLU A 1 322 ? 6.725 32.492 4.809 1.00 89.25 322 GLU A C 1
ATOM 2552 O O . GLU A 1 322 ? 6.192 31.660 5.545 1.00 89.25 322 GLU A O 1
ATOM 2557 N N . VAL A 1 323 ? 7.448 32.148 3.741 1.00 87.62 323 VAL A N 1
ATOM 2558 C CA . VAL A 1 323 ? 7.669 30.755 3.329 1.00 87.62 323 VAL A CA 1
ATOM 2559 C C . VAL A 1 323 ? 8.437 29.991 4.407 1.00 87.62 323 VAL A C 1
ATOM 2561 O O . VAL A 1 323 ? 8.006 28.914 4.822 1.00 87.62 323 VAL A O 1
ATOM 2564 N N . VAL A 1 324 ? 9.520 30.572 4.931 1.00 87.50 324 VAL A N 1
ATOM 2565 C CA . VAL A 1 324 ? 10.322 29.956 5.999 1.00 87.50 324 VAL A CA 1
ATOM 2566 C C . VAL A 1 324 ? 9.512 29.781 7.282 1.00 87.50 324 VAL A C 1
ATOM 2568 O O . VAL A 1 324 ? 9.609 28.729 7.911 1.00 87.50 324 VAL A O 1
ATOM 2571 N N . LYS A 1 325 ? 8.662 30.748 7.659 1.00 86.56 325 LYS A N 1
ATOM 2572 C CA . LYS A 1 325 ? 7.768 30.611 8.823 1.00 86.56 325 LYS A CA 1
ATOM 2573 C C . LYS A 1 325 ? 6.784 29.447 8.665 1.00 86.56 325 LYS A C 1
ATOM 2575 O O . LYS A 1 325 ? 6.598 28.692 9.619 1.00 86.56 325 LYS A O 1
ATOM 2580 N N . LYS A 1 326 ? 6.196 29.281 7.473 1.00 86.75 326 LYS A N 1
ATOM 2581 C CA . LYS A 1 326 ? 5.222 28.216 7.166 1.00 86.75 326 LYS A CA 1
ATOM 2582 C C . LYS A 1 326 ? 5.839 26.813 7.116 1.00 86.75 326 LYS A C 1
ATOM 2584 O O . LYS A 1 326 ? 5.151 25.844 7.430 1.00 86.75 326 LYS A O 1
ATOM 2589 N N . ALA A 1 327 ? 7.110 26.682 6.736 1.00 85.62 327 ALA A N 1
ATOM 2590 C CA . ALA A 1 327 ? 7.791 25.387 6.682 1.00 85.62 327 ALA A CA 1
ATOM 2591 C C . ALA A 1 327 ? 7.835 24.716 8.067 1.00 85.62 327 ALA A C 1
ATOM 2593 O O . ALA A 1 327 ? 8.038 25.386 9.076 1.00 85.62 327 ALA A O 1
ATOM 2594 N N . ARG A 1 328 ? 7.672 23.390 8.169 1.00 85.25 328 ARG A N 1
ATOM 2595 C CA . ARG A 1 328 ? 7.787 22.694 9.465 1.00 85.25 328 ARG A CA 1
ATOM 2596 C C . ARG A 1 328 ? 9.241 22.701 9.936 1.00 85.25 328 ARG A C 1
ATOM 2598 O O . ARG A 1 328 ? 10.154 22.403 9.176 1.00 85.25 328 ARG A O 1
ATOM 2605 N N . SER A 1 329 ? 9.466 22.975 11.219 1.00 83.44 329 SER A N 1
ATOM 2606 C CA . SER A 1 329 ? 10.824 23.004 11.791 1.00 83.44 329 SER A CA 1
ATOM 2607 C C . SER A 1 329 ? 11.516 21.630 11.796 1.00 83.44 329 SER A C 1
ATOM 2609 O O . SER A 1 329 ? 12.729 21.567 11.965 1.00 83.44 329 SER A O 1
ATOM 2611 N N . ALA A 1 330 ? 10.750 20.548 11.623 1.00 80.06 330 ALA A N 1
ATOM 2612 C CA . ALA A 1 330 ? 11.224 19.166 11.523 1.00 80.06 330 ALA A CA 1
ATOM 2613 C C . ALA A 1 330 ? 11.290 18.645 10.072 1.00 80.06 330 ALA A C 1
ATOM 2615 O O . ALA A 1 330 ? 11.467 17.448 9.866 1.00 80.06 330 ALA A O 1
ATOM 2616 N N . SER A 1 331 ? 11.102 19.508 9.065 1.00 79.38 331 SER A N 1
ATOM 2617 C CA . SER A 1 331 ? 11.315 19.114 7.669 1.00 79.38 331 SER A CA 1
ATOM 2618 C C . SER A 1 331 ? 12.760 18.654 7.459 1.00 79.38 331 SER A C 1
ATOM 2620 O O . SER A 1 331 ? 13.681 19.242 8.032 1.00 79.38 331 SER A O 1
ATOM 2622 N N . ALA A 1 332 ? 12.945 17.622 6.630 1.00 73.19 332 ALA A N 1
ATOM 2623 C CA . ALA A 1 332 ? 14.269 17.115 6.287 1.00 73.19 332 ALA A CA 1
ATOM 2624 C C . ALA A 1 332 ? 15.132 18.242 5.683 1.00 73.19 332 ALA A C 1
ATOM 2626 O O . ALA A 1 332 ? 14.622 19.012 4.860 1.00 73.19 332 ALA A O 1
ATOM 2627 N N . PRO A 1 333 ? 16.400 18.380 6.107 1.00 79.62 333 PRO A N 1
ATOM 2628 C CA . PRO A 1 333 ? 17.286 19.396 5.564 1.00 79.62 333 PRO A CA 1
ATOM 2629 C C . PRO A 1 333 ? 17.581 19.135 4.083 1.00 79.62 333 PRO A C 1
ATOM 2631 O O . PRO A 1 333 ? 17.543 17.995 3.616 1.00 79.62 333 PRO A O 1
ATOM 2634 N N . GLY A 1 334 ? 17.865 20.210 3.347 1.00 72.12 334 GLY A N 1
ATOM 2635 C CA . GLY A 1 334 ? 18.276 20.127 1.947 1.00 72.12 334 GLY A CA 1
ATOM 2636 C C . GLY A 1 334 ? 19.692 19.553 1.780 1.00 72.12 334 GLY A C 1
ATOM 2637 O O . GLY A 1 334 ? 20.309 19.130 2.756 1.00 72.12 334 GLY A O 1
ATOM 2638 N N . PRO A 1 335 ? 20.253 19.582 0.558 1.00 68.44 335 PRO A N 1
ATOM 2639 C CA . PRO A 1 335 ? 21.587 19.047 0.254 1.00 68.44 335 PRO A CA 1
ATOM 2640 C C . PRO A 1 335 ? 22.724 19.618 1.116 1.00 68.44 335 PRO A C 1
ATOM 2642 O O . PRO A 1 335 ? 23.748 18.970 1.293 1.00 68.44 335 PRO A O 1
ATOM 2645 N N . ASN A 1 336 ? 22.538 20.817 1.674 1.00 73.88 336 ASN A N 1
ATOM 2646 C CA . ASN A 1 336 ? 23.483 21.462 2.585 1.00 73.88 336 ASN A CA 1
ATOM 2647 C C . ASN A 1 336 ? 23.387 20.970 4.043 1.00 73.88 336 ASN A C 1
ATOM 2649 O O . ASN A 1 336 ? 24.138 21.444 4.889 1.00 73.88 336 ASN A O 1
ATOM 2653 N N . GLY A 1 337 ? 22.447 20.079 4.371 1.00 77.62 337 GLY A N 1
ATOM 2654 C CA . GLY A 1 337 ? 22.265 19.544 5.723 1.00 77.62 337 GLY A CA 1
ATOM 2655 C C . GLY A 1 337 ? 21.690 20.538 6.742 1.00 77.62 337 GLY A C 1
ATOM 2656 O O . GLY A 1 337 ? 21.543 20.188 7.912 1.00 77.62 337 GLY A O 1
ATOM 2657 N N . VAL A 1 338 ? 21.316 21.756 6.330 1.00 80.81 338 VAL A N 1
ATOM 2658 C CA . VAL A 1 338 ? 20.878 22.816 7.251 1.00 80.81 338 VAL A CA 1
ATOM 2659 C C . VAL A 1 338 ? 19.360 22.759 7.484 1.00 80.81 338 VAL A C 1
ATOM 2661 O O . VAL A 1 338 ? 18.584 22.867 6.530 1.00 80.81 338 VAL A O 1
ATOM 2664 N N . PRO A 1 339 ? 18.886 22.627 8.739 1.00 84.25 339 PRO A N 1
ATOM 2665 C CA . PRO A 1 339 ? 17.459 22.591 9.044 1.00 84.25 339 PRO A CA 1
ATOM 2666 C C . PRO A 1 339 ? 16.825 23.989 9.037 1.00 84.25 339 PRO A C 1
ATOM 2668 O O . PRO A 1 339 ? 17.444 24.987 9.410 1.00 84.25 339 PRO A O 1
ATOM 2671 N N . TYR A 1 340 ? 15.518 24.054 8.756 1.00 86.50 340 TYR A N 1
ATOM 2672 C CA . TYR A 1 340 ? 14.741 25.304 8.804 1.00 86.50 340 TYR A CA 1
ATOM 2673 C C . TYR A 1 340 ? 14.758 26.006 10.172 1.00 86.50 340 TYR A C 1
ATOM 2675 O O . TYR A 1 340 ? 14.486 27.204 10.237 1.00 86.50 340 TYR A O 1
ATOM 2683 N N . LYS A 1 341 ? 15.090 25.294 11.262 1.00 87.94 341 LYS A N 1
ATOM 2684 C CA . LYS A 1 341 ? 15.258 25.881 12.604 1.00 87.94 341 LYS A CA 1
ATOM 2685 C C . LYS A 1 341 ? 16.251 27.045 12.605 1.00 87.94 341 LYS A C 1
ATOM 2687 O O . LYS A 1 341 ? 15.953 28.064 13.218 1.00 87.94 341 LYS A O 1
ATOM 2692 N N . LEU A 1 342 ? 17.368 26.925 11.881 1.00 87.75 342 LEU A N 1
ATOM 2693 C CA . LEU A 1 342 ? 18.384 27.979 11.808 1.00 87.75 342 LEU A CA 1
ATOM 2694 C C . LEU A 1 342 ? 17.793 29.260 11.209 1.00 87.75 342 LEU A C 1
ATOM 2696 O O . LEU A 1 342 ? 17.863 30.325 11.806 1.00 87.75 342 LEU A O 1
ATOM 2700 N N . TYR A 1 343 ? 17.132 29.147 10.059 1.00 87.94 343 TYR A N 1
ATOM 2701 C CA . TYR A 1 343 ? 16.564 30.301 9.360 1.00 87.94 343 TYR A CA 1
ATOM 2702 C C . TYR A 1 343 ? 15.364 30.931 10.077 1.00 87.94 343 TYR A C 1
ATOM 2704 O O . TYR A 1 343 ? 15.064 32.103 9.864 1.00 87.94 343 TYR A O 1
ATOM 2712 N N . LYS A 1 344 ? 14.670 30.165 10.926 1.00 89.19 344 LYS A N 1
ATOM 2713 C CA . LYS A 1 344 ? 13.580 30.673 11.767 1.00 89.19 344 LYS A CA 1
ATOM 2714 C C . LYS A 1 344 ? 14.083 31.405 13.005 1.00 89.19 344 LYS A C 1
ATOM 2716 O O . LYS A 1 344 ? 13.525 32.440 13.352 1.00 89.19 344 LYS A O 1
ATOM 2721 N N . ASN A 1 345 ? 15.109 30.856 13.649 1.00 88.38 345 ASN A N 1
ATOM 2722 C CA . ASN A 1 345 ? 15.605 31.346 14.932 1.00 88.38 345 ASN A CA 1
ATOM 2723 C C . ASN A 1 345 ? 16.722 32.388 14.769 1.00 88.38 345 ASN A C 1
ATOM 2725 O O . ASN A 1 345 ? 16.989 33.135 15.702 1.00 88.38 345 ASN A O 1
ATOM 2729 N N . CYS A 1 346 ? 17.339 32.483 13.585 1.00 89.12 346 CYS A N 1
ATOM 2730 C CA . CYS A 1 346 ? 18.394 33.446 13.270 1.00 89.12 346 CYS A CA 1
ATOM 2731 C C . CYS A 1 346 ? 17.986 34.330 12.070 1.00 89.12 346 CYS A C 1
ATOM 2733 O O . CYS A 1 346 ? 18.359 34.045 10.926 1.00 89.12 346 CYS A O 1
ATOM 2735 N N . PRO A 1 347 ? 17.242 35.434 12.294 1.00 84.69 347 PRO A N 1
ATOM 2736 C CA . PRO A 1 347 ? 16.770 36.319 11.222 1.00 84.69 347 PRO A CA 1
ATOM 2737 C C . PRO A 1 347 ? 17.894 36.934 10.373 1.00 84.69 347 PRO A C 1
ATOM 2739 O O . PRO A 1 347 ? 17.710 37.142 9.172 1.00 84.69 347 PRO A O 1
ATOM 2742 N N . GLY A 1 348 ? 19.065 37.183 10.972 1.00 87.81 348 GLY A N 1
ATOM 2743 C CA . GLY A 1 348 ? 20.253 37.672 10.262 1.00 87.81 348 GLY A CA 1
ATOM 2744 C C . GLY A 1 348 ? 20.755 36.686 9.205 1.00 87.81 348 GLY A C 1
ATOM 2745 O O . GLY A 1 348 ? 20.987 37.073 8.062 1.00 87.81 348 GLY A O 1
ATOM 2746 N N . MET A 1 349 ? 20.799 35.391 9.537 1.00 87.88 349 MET A N 1
ATOM 2747 C CA . MET A 1 349 ? 21.188 34.328 8.600 1.00 87.88 349 MET A CA 1
ATOM 2748 C C . MET A 1 349 ? 20.209 34.192 7.434 1.00 87.88 349 MET A C 1
ATOM 2750 O O . MET A 1 349 ? 20.624 33.999 6.292 1.00 87.88 349 MET A O 1
ATOM 2754 N N . LEU A 1 350 ? 18.906 34.338 7.694 1.00 88.94 350 LEU A N 1
ATOM 2755 C CA . LEU A 1 350 ? 17.896 34.336 6.636 1.00 88.94 350 LEU A CA 1
ATOM 2756 C C . LEU A 1 350 ? 18.047 35.544 5.695 1.00 88.94 350 LEU A C 1
ATOM 2758 O O . LEU A 1 350 ? 17.849 35.413 4.487 1.00 88.94 350 LEU A O 1
ATOM 2762 N N . LYS A 1 351 ? 18.423 36.712 6.230 1.00 89.94 351 LYS A N 1
ATOM 2763 C CA . LYS A 1 351 ? 18.692 37.916 5.432 1.00 89.94 351 LYS A CA 1
ATOM 2764 C C . LYS A 1 351 ? 19.936 37.749 4.558 1.00 89.94 351 LYS A C 1
ATOM 2766 O O . LYS A 1 351 ? 19.886 38.110 3.389 1.00 89.94 351 LYS A O 1
ATOM 2771 N N . ILE A 1 352 ? 21.002 37.145 5.084 1.00 88.12 352 ILE A N 1
ATOM 2772 C CA . ILE A 1 352 ? 22.214 36.821 4.313 1.00 88.12 352 ILE A CA 1
ATOM 2773 C C . ILE A 1 352 ? 21.885 35.848 3.176 1.00 88.12 352 ILE A C 1
ATOM 2775 O O . ILE A 1 352 ? 22.233 36.123 2.030 1.00 88.12 352 ILE A O 1
ATOM 2779 N N . LEU A 1 353 ? 21.151 34.765 3.460 1.00 84.88 353 LEU A N 1
ATOM 2780 C CA . LEU A 1 353 ? 20.712 33.811 2.437 1.00 84.88 353 LEU A CA 1
ATOM 2781 C C . LEU A 1 353 ? 19.899 34.502 1.333 1.00 84.88 353 LEU A C 1
ATOM 2783 O O . LEU A 1 353 ? 20.164 34.289 0.155 1.00 84.88 353 LEU A O 1
ATOM 2787 N N . TRP A 1 354 ? 18.942 35.357 1.702 1.00 88.94 354 TRP A N 1
ATOM 2788 C CA . TRP A 1 354 ? 18.151 36.113 0.730 1.00 88.94 354 TRP A CA 1
ATOM 2789 C C . TRP A 1 354 ? 19.013 37.037 -0.139 1.00 88.94 354 TRP A C 1
ATOM 2791 O O . TRP A 1 354 ? 18.809 37.103 -1.348 1.00 88.94 354 TRP A O 1
ATOM 2801 N N . THR A 1 355 ? 20.000 37.716 0.449 1.00 87.19 355 THR A N 1
ATOM 2802 C CA . THR A 1 355 ? 20.942 38.558 -0.300 1.00 87.19 355 THR A CA 1
ATOM 2803 C C . THR A 1 355 ? 21.789 37.730 -1.269 1.00 87.19 355 THR A C 1
ATOM 2805 O O . THR A 1 355 ? 21.973 38.144 -2.409 1.00 87.19 355 THR A O 1
ATOM 2808 N N . LEU A 1 356 ? 22.258 36.545 -0.861 1.00 83.56 356 LEU A N 1
ATOM 2809 C CA . LEU A 1 356 ? 23.013 35.631 -1.728 1.00 83.56 356 LEU A CA 1
ATOM 2810 C C . LEU A 1 356 ? 22.160 35.098 -2.888 1.00 83.56 356 LEU A C 1
ATOM 2812 O O . LEU A 1 356 ? 22.622 35.077 -4.024 1.00 83.56 356 LEU A O 1
ATOM 2816 N N . MET A 1 357 ? 20.892 34.757 -2.633 1.00 78.62 357 MET A N 1
ATOM 2817 C CA . MET A 1 357 ? 19.943 34.337 -3.675 1.00 78.62 357 MET A CA 1
ATOM 2818 C C . MET A 1 357 ? 19.702 35.411 -4.745 1.00 78.62 357 MET A C 1
ATOM 2820 O O . MET A 1 357 ? 19.277 35.081 -5.846 1.00 78.62 357 MET A O 1
ATOM 2824 N N . ARG A 1 358 ? 19.945 36.689 -4.428 1.00 78.25 358 ARG A N 1
ATOM 2825 C CA . ARG A 1 358 ? 19.827 37.808 -5.374 1.00 78.25 358 ARG A CA 1
ATOM 2826 C C . ARG A 1 358 ? 21.131 38.167 -6.086 1.00 78.25 358 ARG A C 1
ATOM 2828 O O . ARG A 1 358 ? 21.071 38.962 -7.010 1.00 78.25 358 ARG A O 1
ATOM 2835 N N . LYS A 1 359 ? 22.278 37.659 -5.622 1.00 72.12 359 LYS A N 1
ATOM 2836 C CA . LYS A 1 359 ? 23.604 37.935 -6.203 1.00 72.12 359 LYS A CA 1
ATOM 2837 C C . LYS A 1 359 ? 24.077 36.860 -7.189 1.00 72.12 359 LYS A C 1
ATOM 2839 O O . LYS A 1 359 ? 24.949 37.149 -7.992 1.00 72.12 359 LYS A O 1
ATOM 2844 N N . ASN A 1 360 ? 23.540 35.642 -7.093 1.00 57.03 360 ASN A N 1
ATOM 2845 C CA . ASN A 1 360 ? 23.935 34.489 -7.918 1.00 57.03 360 ASN A CA 1
ATOM 2846 C C . ASN A 1 360 ? 22.992 34.215 -9.111 1.00 57.03 360 ASN A C 1
ATOM 2848 O O . ASN A 1 360 ? 23.113 33.168 -9.742 1.00 57.03 360 ASN A O 1
ATOM 2852 N N . ASN A 1 361 ? 22.067 35.134 -9.390 1.00 48.66 361 ASN A N 1
ATOM 2853 C CA . ASN A 1 361 ? 21.269 35.230 -10.616 1.00 48.66 361 ASN A CA 1
ATOM 2854 C C . ASN A 1 361 ? 21.552 36.595 -11.233 1.00 48.66 361 ASN A C 1
ATOM 2856 O O . ASN A 1 361 ? 21.456 36.690 -12.472 1.00 48.66 361 ASN A O 1
#

Organism: NCBI:txid143900

Solvent-accessible surface area (backbone atoms only — not comparable to full-atom values): 22731 Å² total; per-residue (Å²): 137,88,79,90,81,79,63,51,94,85,74,50,82,74,75,65,52,41,42,53,52,52,54,60,76,46,60,92,59,65,79,46,75,44,72,38,56,47,81,44,42,48,71,69,46,42,57,57,33,46,77,51,48,24,32,32,37,22,34,45,58,88,87,44,87,89,56,60,65,80,58,68,63,48,85,93,58,57,67,37,41,74,44,76,49,78,55,101,67,36,29,34,40,24,35,19,84,40,85,88,40,77,46,40,37,42,24,46,71,50,90,73,91,52,60,41,95,52,96,63,35,49,37,49,72,57,53,55,44,64,74,50,63,46,58,66,59,50,50,53,54,54,38,68,74,68,56,75,70,70,95,70,95,51,70,67,56,58,52,51,31,48,50,53,36,51,50,56,50,52,50,52,55,53,48,43,70,78,38,68,76,63,63,76,88,55,89,58,53,67,62,53,49,53,52,50,51,53,47,66,69,43,47,68,59,47,59,71,49,86,73,73,53,93,47,66,74,56,27,50,53,42,52,64,67,56,50,80,79,70,90,86,64,82,90,69,77,89,71,80,85,82,74,88,87,87,76,91,79,80,92,73,94,58,89,86,44,64,72,62,75,74,46,75,81,84,79,73,86,71,90,62,54,68,68,60,52,51,51,49,47,46,69,72,73,53,62,94,57,76,82,54,81,76,79,79,64,90,84,60,83,77,76,77,79,73,92,63,80,80,82,81,68,80,79,51,69,71,56,54,51,52,53,58,66,70,49,61,66,81,48,82,46,56,98,84,65,58,44,52,47,54,50,67,76,33,62,67,60,39,50,51,51,54,54,50,67,66,70,80,108

Secondary structure (DSSP, 8-state):
-----SS-TTSSPPTTHHHHHHHHHTTT--S-EEEE-TTT--HHHHHHHHHTT-EEEEE--TT-TTS-HHHH--TTPPTT-EEEEEETTEEEEEEEEETTEEEEEEESS--S--B-SSTT--BHHHHHHHHHTTHHHHHHHHHHHS------S-HHHHHHHHHHHHHHHHHHHHHHHH-TTSSTT-TTHHHHHHHHHHHHHHHHHHHT--SPPSSHHHHHHHHHHHS---S----------PPPP---------TTSHHHHH--------SS-HHHHHHHHHHHH--TTTTSPPPP-TTSPPPPPPSS----SPPPHHHHHHHHHHS-TTSPP-TT---HHHHHH-HHHHHHHHHHHHH--

Sequence (361 aa):
MQVYTGKPTSGGPEKNQGMRVVLDVTEGLRGHNVTCDNFFTSYELGQQLLKRKITMVGTVRKNKPELPPALLASKEREVFSSKFAFTPTTTLVSYLPKKNKNVVLLSTLHTEADISDREDRKPAIILDYNCNKGGVDNLSKVIGTYSCRRMTAHWPLVIFHNIIDVSSYNAIVIWREINPTWMPRKRNKRRVFLEQLGKALVTPLIERREHLPRTEASAAVVKAVQRPRSRDQPEVPAAPATAPAGAKYEDIGRVKHARQLLEDKKSGKLEVTKEKLEQHIKGQYSDPARNNPLVPLGHMPHPAPPTSQFNIMLPKFCKVREVVKKARSASAPGPNGVPYKLYKNCPGMLKILWTLMRKNN

pLDDT: mean 81.95, std 17.65, range [26.88, 98.12]